Protein AF-A0A7W7QCB6-F1 (afdb_monomer)

Organism: NCBI:txid1768010

Radius of gyration: 16.78 Å; Cα contacts (8 Å, |Δi|>4): 549; chains: 1; bounding box: 45×37×40 Å

InterPro domains:
  IPR037171 NagB/RpiA transferase-like [SSF100950] (12-180)

Secondary structure (DSSP, 8-state):
--HHHHHHHHHHHTT--EEEEE-SSHHHHHHHHHHHHHTT---EEEEETTTEEE-S--SS--SSTT-TTTTGGGEEEES-IIIIIGGG-SEEEEE-SSEETT--B--SEES-SSS-SEE----TTHHHHHHH-SSEEEEE--S-GGGEESS-SS-SB--SS-EEEEETTEEEEESSS-EEEEESSSHHHHHHHHTT-B-TTPEEPPPPPHHHHHHHHHHHHHHHHTT-HHHHHHHH-

Mean predicted aligned error: 3.11 Å

Sequence (237 aa):
MNREVVAFLAVAAREFRGWVFTGFHWPVLAGEVAARLDGGSRSFRQLFEAGFATEGPADVLPTSTTDFAAFGGAIVWRGDVLGTLVRRADLVVLDAANVDLAGCVNSTAIGDYRAPRVRMPGGGGAADAAGAARDLLLLYGGADPARIVERVEHVTAAPGGPVRLRTRWGTVRLGAEPRLLTATGDVLVHRLRQLGVDTEGAEQEEPPTGREMDVAAEVLTEAAGRGYVVAREAVHG

Foldseek 3Di:
DALLLLFLLLLLLVPAAAEEEAADDSRLLSVQLVLVVCVQVQRHWYDAQLFWIFGHHFCARAPHSNRCNRRVVGTPGGGHCLVPVLLVGQEYEYEAQAAELAGFHDQAADDDNVDGPDGGPAQRSQQSNQLSGQEYEYEEADDDLPSHDNDGPDRRHGHNHWYWYRYSAAIWTGRPQIEGAAGRDCSNVVSCVVSVHYDPPHDHDDTRDPSSSVSSLVSLVSCCVVPRPSSVVNVPD

Structure (mmCIF, N/CA/C/O backbone):
data_AF-A0A7W7QCB6-F1
#
_entry.id   AF-A0A7W7QCB6-F1
#
loop_
_atom_site.group_PDB
_atom_site.id
_atom_site.type_symbol
_atom_site.label_atom_id
_atom_site.label_alt_id
_atom_site.label_comp_id
_atom_site.label_asym_id
_atom_site.label_entity_id
_atom_site.label_seq_id
_atom_site.pdbx_PDB_ins_code
_atom_site.Cartn_x
_atom_site.Cartn_y
_atom_site.Cartn_z
_atom_site.occupancy
_atom_site.B_iso_or_equiv
_atom_site.auth_seq_id
_atom_site.auth_comp_id
_atom_site.auth_asym_id
_atom_site.auth_atom_id
_atom_site.pdbx_PDB_model_num
ATOM 1 N N . MET A 1 1 ? -2.180 20.387 -3.377 1.00 90.62 1 MET A N 1
ATOM 2 C CA . MET A 1 1 ? -1.732 19.091 -2.836 1.00 90.62 1 MET A CA 1
ATOM 3 C C . MET A 1 1 ? -2.566 18.728 -1.622 1.00 90.62 1 MET A C 1
ATOM 5 O O . MET A 1 1 ? -2.583 19.462 -0.636 1.00 90.62 1 MET A O 1
ATOM 9 N N . ASN A 1 2 ? -3.279 17.615 -1.721 1.00 95.00 2 ASN A N 1
ATOM 10 C CA . ASN A 1 2 ? -4.179 17.088 -0.712 1.00 95.00 2 ASN A CA 1
ATOM 11 C C . ASN A 1 2 ? -3.398 16.588 0.516 1.00 95.00 2 ASN A C 1
ATOM 13 O O . ASN A 1 2 ? -2.675 15.594 0.443 1.00 95.00 2 ASN A O 1
ATOM 17 N N . ARG A 1 3 ? -3.565 17.264 1.661 1.00 94.88 3 ARG A N 1
ATOM 18 C CA . ARG A 1 3 ? -2.825 16.941 2.894 1.00 94.88 3 ARG A CA 1
ATOM 19 C C . ARG A 1 3 ? -3.164 15.567 3.474 1.00 94.88 3 ARG A C 1
ATOM 21 O O . ARG A 1 3 ? -2.282 14.968 4.076 1.00 94.88 3 ARG A O 1
ATOM 28 N N . GLU A 1 4 ? -4.385 15.063 3.289 1.00 94.94 4 GLU A N 1
ATOM 29 C CA . GLU A 1 4 ? -4.771 13.726 3.770 1.00 94.94 4 GLU A CA 1
ATOM 30 C C . GLU A 1 4 ? -4.002 12.637 3.022 1.00 94.94 4 GLU A C 1
ATOM 32 O O . GLU A 1 4 ? -3.539 11.680 3.631 1.00 94.94 4 GLU A O 1
ATOM 37 N N . VAL A 1 5 ? -3.810 12.804 1.709 1.00 96.81 5 VAL A N 1
ATOM 38 C CA . VAL A 1 5 ? -3.044 11.849 0.891 1.00 96.81 5 VAL A CA 1
ATOM 39 C C . VAL A 1 5 ? -1.551 11.904 1.217 1.00 96.81 5 VAL A C 1
ATOM 41 O O . VAL A 1 5 ? -0.905 10.861 1.297 1.00 96.81 5 VAL A O 1
ATOM 44 N N . VAL A 1 6 ? -1.002 13.099 1.459 1.00 97.88 6 VAL A N 1
ATOM 45 C CA . VAL A 1 6 ? 0.390 13.242 1.921 1.00 97.88 6 VAL A CA 1
ATOM 46 C C . VAL A 1 6 ? 0.573 12.543 3.271 1.00 97.88 6 VAL A C 1
ATOM 48 O O . VAL A 1 6 ? 1.500 11.753 3.430 1.00 97.88 6 VAL A O 1
ATOM 51 N N . ALA A 1 7 ? -0.343 12.771 4.219 1.00 97.38 7 ALA A N 1
ATOM 52 C CA . ALA A 1 7 ? -0.285 12.154 5.541 1.00 97.38 7 ALA A CA 1
ATOM 53 C C . ALA A 1 7 ? -0.452 10.629 5.488 1.00 97.38 7 ALA A C 1
ATOM 55 O O . ALA A 1 7 ? 0.299 9.904 6.133 1.00 97.38 7 ALA A O 1
ATOM 56 N N . PHE A 1 8 ? -1.385 10.139 4.672 1.00 97.81 8 PHE A N 1
ATOM 57 C CA . PHE A 1 8 ? -1.554 8.719 4.370 1.00 97.81 8 PHE A CA 1
ATOM 58 C C . PHE A 1 8 ? -0.250 8.072 3.907 1.00 97.81 8 PHE A C 1
ATOM 60 O O . PHE A 1 8 ? 0.147 7.039 4.445 1.00 97.81 8 PHE A O 1
ATOM 67 N N . LEU A 1 9 ? 0.410 8.680 2.918 1.00 98.31 9 LEU A N 1
ATOM 68 C CA . LEU A 1 9 ? 1.624 8.128 2.333 1.00 98.31 9 LEU A CA 1
ATOM 69 C C . LEU A 1 9 ? 2.779 8.124 3.341 1.00 98.31 9 LEU A C 1
ATOM 71 O O . LEU A 1 9 ? 3.486 7.126 3.462 1.00 98.31 9 LEU A O 1
ATOM 75 N N . ALA A 1 10 ? 2.919 9.213 4.100 1.00 98.31 10 ALA A N 1
ATOM 76 C CA . ALA A 1 10 ? 3.886 9.341 5.184 1.00 98.31 10 ALA A CA 1
ATOM 77 C C . ALA A 1 10 ? 3.704 8.255 6.258 1.00 98.31 10 ALA A C 1
ATOM 79 O O . ALA A 1 10 ? 4.660 7.581 6.631 1.00 98.31 10 ALA A O 1
ATOM 80 N N . VAL A 1 11 ? 2.472 8.036 6.726 1.00 97.88 11 VAL A N 1
ATOM 81 C CA . VAL A 1 11 ? 2.180 7.010 7.740 1.00 97.88 11 VAL A CA 1
ATOM 82 C C . VAL A 1 11 ? 2.356 5.601 7.170 1.00 97.88 11 VAL A C 1
ATOM 84 O O . VAL A 1 11 ? 2.897 4.733 7.850 1.00 97.88 11 VAL A O 1
ATOM 87 N N . ALA A 1 12 ? 1.963 5.356 5.915 1.00 98.31 12 ALA A N 1
ATOM 88 C CA . ALA A 1 12 ? 2.172 4.065 5.258 1.00 98.31 12 ALA A CA 1
ATOM 89 C C . ALA A 1 12 ? 3.661 3.687 5.165 1.00 98.31 12 ALA A C 1
ATOM 91 O O . ALA A 1 12 ? 4.004 2.517 5.325 1.00 98.31 12 ALA A O 1
ATOM 92 N N . ALA A 1 13 ? 4.548 4.666 4.969 1.00 98.31 13 ALA A N 1
ATOM 93 C CA . ALA A 1 13 ? 5.992 4.449 4.910 1.00 98.31 13 ALA A CA 1
ATOM 94 C C . ALA A 1 13 ? 6.591 3.912 6.227 1.00 98.31 13 ALA A C 1
ATOM 96 O O . ALA A 1 13 ? 7.590 3.197 6.192 1.00 98.31 13 ALA A O 1
ATOM 97 N N . ARG A 1 14 ? 5.967 4.178 7.386 1.00 97.25 14 ARG A N 1
ATOM 98 C CA . ARG A 1 14 ? 6.437 3.693 8.703 1.00 97.25 14 ARG A CA 1
ATOM 99 C C . ARG A 1 14 ? 6.406 2.168 8.844 1.00 97.25 14 ARG A C 1
ATOM 101 O O . ARG A 1 14 ? 7.071 1.616 9.714 1.00 97.25 14 ARG A O 1
ATOM 108 N N . GLU A 1 15 ? 5.634 1.487 8.001 1.00 97.50 15 GLU A N 1
ATOM 109 C CA . GLU A 1 15 ? 5.468 0.029 8.026 1.00 97.50 15 GLU A CA 1
ATOM 110 C C . GLU A 1 15 ? 6.644 -0.714 7.368 1.00 97.50 15 GLU A C 1
ATOM 112 O O . GLU A 1 15 ? 6.786 -1.925 7.528 1.00 97.50 15 GLU A O 1
ATOM 117 N N . PHE A 1 16 ? 7.504 -0.010 6.628 1.00 97.94 16 PHE A N 1
ATOM 118 C CA . PHE A 1 16 ? 8.594 -0.622 5.875 1.00 97.94 16 PHE A CA 1
ATOM 119 C C . PHE A 1 16 ? 9.776 -0.960 6.790 1.00 97.94 16 PHE A C 1
ATOM 121 O O . PHE A 1 16 ? 10.625 -0.122 7.088 1.00 97.94 16 PHE A O 1
ATOM 128 N N . ARG A 1 17 ? 9.845 -2.225 7.219 1.00 96.38 17 ARG A N 1
ATOM 129 C CA . ARG A 1 17 ? 10.930 -2.780 8.039 1.00 96.38 17 ARG A CA 1
ATOM 130 C C . ARG A 1 17 ? 11.217 -4.228 7.639 1.00 96.38 17 ARG A C 1
ATOM 132 O O . ARG A 1 17 ? 10.290 -4.988 7.383 1.00 96.38 17 ARG A O 1
ATOM 139 N N . GLY A 1 18 ? 12.488 -4.632 7.632 1.00 96.88 18 GLY A N 1
ATOM 140 C CA . GLY A 1 18 ? 12.870 -6.004 7.273 1.00 96.88 18 GLY A CA 1
ATOM 141 C C . GLY A 1 18 ? 12.729 -6.279 5.773 1.00 96.88 18 GLY A C 1
ATOM 142 O O . GLY A 1 18 ? 13.115 -5.453 4.950 1.00 96.88 18 GLY A O 1
ATOM 143 N N . TRP A 1 19 ? 12.228 -7.448 5.394 1.00 97.50 19 TRP A N 1
ATOM 144 C CA . TRP A 1 19 ? 11.990 -7.814 3.996 1.00 97.50 19 TRP A CA 1
ATOM 145 C C . TRP A 1 19 ? 10.556 -7.484 3.601 1.00 97.50 19 TRP A C 1
ATOM 147 O O . TRP A 1 19 ? 9.618 -8.116 4.084 1.00 97.50 19 TRP A O 1
ATOM 157 N N . VAL A 1 20 ? 10.385 -6.526 2.694 1.00 98.44 20 VAL A N 1
ATOM 158 C CA . VAL A 1 20 ? 9.065 -6.026 2.297 1.00 98.44 20 VAL A CA 1
ATOM 159 C C . VAL A 1 20 ? 8.825 -6.329 0.827 1.00 98.44 20 VAL A C 1
ATOM 161 O O . VAL A 1 20 ? 9.563 -5.846 -0.025 1.00 98.44 20 VAL A O 1
ATOM 164 N N . PHE A 1 21 ? 7.804 -7.119 0.500 1.00 98.62 21 PHE A N 1
ATOM 165 C CA . PHE A 1 21 ? 7.342 -7.216 -0.884 1.00 98.62 21 PHE A CA 1
ATOM 166 C C . PHE A 1 21 ? 6.515 -5.984 -1.237 1.00 98.62 21 PHE A C 1
ATOM 168 O O . PHE A 1 21 ? 5.540 -5.682 -0.551 1.00 98.62 21 PHE A O 1
ATOM 175 N N . THR A 1 22 ? 6.879 -5.310 -2.324 1.00 98.31 22 THR A N 1
ATOM 176 C CA . THR A 1 22 ? 6.283 -4.036 -2.727 1.00 98.31 22 THR A CA 1
ATOM 177 C C . THR A 1 22 ? 5.542 -4.195 -4.054 1.00 98.31 22 THR A C 1
ATOM 179 O O . THR A 1 22 ? 6.154 -4.392 -5.106 1.00 98.31 22 THR A O 1
ATOM 182 N N . GLY A 1 23 ? 4.210 -4.101 -4.011 1.00 97.06 23 GLY A N 1
ATOM 183 C CA . GLY A 1 23 ? 3.354 -4.015 -5.197 1.00 97.06 23 GLY A CA 1
ATOM 184 C C . GLY A 1 23 ? 3.434 -2.654 -5.899 1.00 97.06 23 GLY A C 1
ATOM 185 O O . GLY A 1 23 ? 4.184 -1.775 -5.495 1.00 97.06 23 GLY A O 1
ATOM 186 N N . PHE A 1 24 ? 2.646 -2.452 -6.955 1.00 94.94 24 PHE A N 1
ATOM 187 C CA . PHE A 1 24 ? 2.652 -1.208 -7.737 1.00 94.94 24 PHE A CA 1
ATOM 188 C C . PHE A 1 24 ? 1.648 -0.151 -7.226 1.00 94.94 24 PHE A C 1
ATOM 190 O O . PHE A 1 24 ? 0.732 -0.495 -6.489 1.00 94.94 24 PHE A O 1
ATOM 197 N N . HIS A 1 25 ? 1.792 1.114 -7.655 1.00 94.00 25 HIS A N 1
ATOM 198 C CA . HIS A 1 25 ? 1.059 2.316 -7.201 1.00 94.00 25 HIS A CA 1
ATOM 199 C C . HIS A 1 25 ? 1.471 2.818 -5.808 1.00 94.00 25 HIS A C 1
ATOM 201 O O . HIS A 1 25 ? 2.632 3.178 -5.617 1.00 94.00 25 HIS A O 1
ATOM 207 N N . TRP A 1 26 ? 0.539 2.885 -4.846 1.00 97.69 26 TRP A N 1
ATOM 208 C CA . TRP A 1 26 ? 0.802 3.387 -3.495 1.00 97.69 26 TRP A CA 1
ATOM 209 C C . TRP A 1 26 ? 1.953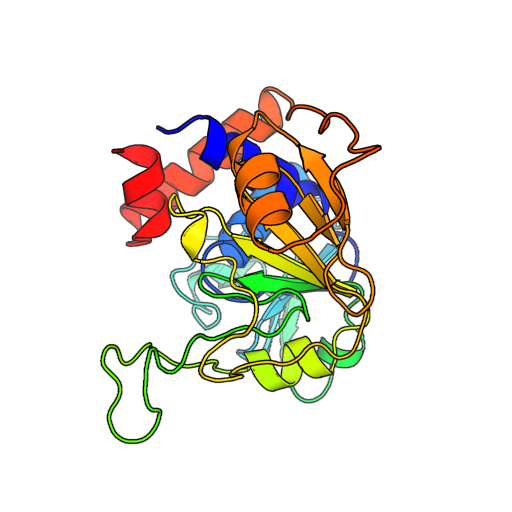 2.673 -2.772 1.00 97.69 26 TRP A C 1
ATOM 211 O O . TRP A 1 26 ? 2.726 3.376 -2.126 1.00 97.69 26 TRP A O 1
ATOM 221 N N . PRO A 1 27 ? 2.140 1.340 -2.881 1.00 97.94 27 PRO A N 1
ATOM 222 C CA . PRO A 1 27 ? 3.244 0.653 -2.216 1.00 97.94 27 PRO A CA 1
ATOM 223 C C . PRO A 1 27 ? 4.625 1.107 -2.700 1.00 97.94 27 PRO A C 1
ATOM 225 O O . PRO A 1 27 ? 5.484 1.354 -1.861 1.00 97.94 27 PRO A O 1
ATOM 228 N N . VAL A 1 28 ? 4.837 1.290 -4.013 1.00 97.50 28 VAL A N 1
ATOM 229 C CA . VAL A 1 28 ? 6.099 1.851 -4.542 1.00 97.50 28 VAL A CA 1
ATOM 230 C C . VAL A 1 28 ? 6.358 3.237 -3.959 1.00 97.50 28 VAL A C 1
ATOM 232 O O . VAL A 1 28 ? 7.471 3.521 -3.525 1.00 97.50 28 VAL A O 1
ATOM 235 N N . LEU A 1 29 ? 5.335 4.095 -3.918 1.00 98.44 29 LEU A N 1
ATOM 236 C CA . LEU A 1 29 ? 5.483 5.448 -3.380 1.00 98.44 29 LEU A CA 1
ATOM 237 C C . LEU A 1 29 ? 5.780 5.424 -1.873 1.00 98.44 29 LEU A C 1
ATOM 239 O O . LEU A 1 29 ? 6.640 6.167 -1.412 1.00 98.44 29 LEU A O 1
ATOM 243 N N . ALA A 1 30 ? 5.112 4.557 -1.108 1.00 98.56 30 ALA A N 1
ATOM 244 C CA . ALA A 1 30 ? 5.343 4.420 0.329 1.00 98.56 30 ALA A CA 1
ATOM 245 C C . ALA A 1 30 ? 6.749 3.871 0.618 1.00 98.56 30 ALA A C 1
ATOM 247 O O . ALA A 1 30 ? 7.432 4.376 1.507 1.00 98.56 30 ALA A O 1
ATOM 248 N N . GLY A 1 31 ? 7.207 2.895 -0.171 1.00 98.19 31 GLY A N 1
ATOM 249 C CA . GLY A 1 31 ? 8.555 2.340 -0.077 1.00 98.19 31 GLY A CA 1
ATOM 250 C C . GLY A 1 31 ? 9.641 3.347 -0.443 1.00 98.19 31 GLY A C 1
ATOM 251 O O . GLY A 1 31 ? 10.685 3.381 0.204 1.00 98.19 31 GLY A O 1
ATOM 252 N N . GLU A 1 32 ? 9.391 4.217 -1.423 1.00 97.94 32 GLU A N 1
ATOM 253 C CA . GLU A 1 32 ? 10.297 5.317 -1.767 1.00 97.94 32 GLU A CA 1
ATOM 254 C C . GLU A 1 32 ? 10.376 6.360 -0.641 1.00 97.94 32 GLU A C 1
ATOM 256 O O . GLU A 1 32 ? 11.474 6.759 -0.248 1.00 97.94 32 GLU A O 1
ATOM 261 N N . VAL A 1 33 ? 9.236 6.759 -0.061 1.00 98.62 33 VAL A N 1
ATOM 262 C CA . VAL A 1 33 ? 9.209 7.650 1.114 1.00 98.62 33 VAL A CA 1
ATOM 263 C C . VAL A 1 33 ? 9.985 7.025 2.273 1.00 98.62 33 VAL A C 1
ATOM 265 O O . VAL A 1 33 ? 10.847 7.683 2.856 1.00 98.62 33 VAL A O 1
ATOM 268 N N . ALA A 1 34 ? 9.745 5.745 2.565 1.00 98.38 34 ALA A N 1
ATOM 269 C CA . ALA A 1 34 ? 10.464 5.017 3.605 1.00 98.38 34 ALA A CA 1
ATOM 270 C C . ALA A 1 34 ? 11.975 5.004 3.345 1.00 98.38 34 ALA A C 1
ATOM 272 O O . ALA A 1 34 ? 12.759 5.277 4.250 1.00 98.38 34 ALA A O 1
ATOM 273 N N . ALA A 1 35 ? 12.398 4.757 2.103 1.00 97.25 35 ALA A N 1
ATOM 274 C CA . ALA A 1 35 ? 13.809 4.668 1.743 1.00 97.25 35 ALA A CA 1
ATOM 275 C C . ALA A 1 35 ? 14.535 6.017 1.859 1.00 97.25 35 ALA A C 1
ATOM 277 O O . ALA A 1 35 ? 15.682 6.068 2.308 1.00 97.25 35 ALA A O 1
ATOM 278 N N . ARG A 1 36 ? 13.866 7.121 1.503 1.00 97.19 36 ARG A N 1
ATOM 279 C CA . ARG A 1 36 ? 14.397 8.485 1.675 1.00 97.19 36 ARG A CA 1
ATOM 280 C C . ARG A 1 36 ? 14.470 8.895 3.148 1.00 97.19 36 ARG A C 1
ATOM 282 O O . ARG A 1 36 ? 15.405 9.588 3.552 1.00 97.19 36 ARG A O 1
ATOM 289 N N . LEU A 1 37 ? 13.511 8.459 3.966 1.00 97.50 37 LEU A N 1
ATOM 290 C CA . LEU A 1 37 ? 13.493 8.728 5.408 1.00 97.50 37 LEU A CA 1
ATOM 291 C C . LEU A 1 37 ? 14.510 7.890 6.188 1.00 97.50 37 LEU A C 1
ATOM 293 O O . LEU A 1 37 ? 15.101 8.407 7.137 1.00 97.50 37 LEU A O 1
ATOM 297 N N . ASP A 1 38 ? 14.749 6.647 5.760 1.00 94.12 38 ASP A N 1
ATOM 298 C CA . ASP A 1 38 ? 15.694 5.702 6.369 1.00 94.12 38 ASP A CA 1
ATOM 299 C C . ASP A 1 38 ? 17.118 6.270 6.468 1.00 94.12 38 ASP A C 1
ATOM 301 O O . ASP A 1 38 ? 17.878 5.899 7.362 1.00 94.12 38 ASP A O 1
ATOM 305 N N . GLY A 1 39 ? 17.487 7.190 5.568 1.00 86.62 39 GLY A N 1
ATOM 306 C CA . GLY A 1 39 ? 18.761 7.909 5.638 1.00 86.62 39 GLY A CA 1
ATOM 307 C C . GLY A 1 39 ? 19.987 6.996 5.545 1.00 86.62 39 GLY A C 1
ATOM 308 O O . GLY A 1 39 ? 21.053 7.356 6.038 1.00 86.62 39 GLY A O 1
ATOM 309 N N . GLY A 1 40 ? 19.837 5.809 4.947 1.00 83.25 40 GLY A N 1
ATOM 310 C CA . GLY A 1 40 ? 20.906 4.824 4.790 1.00 83.25 40 GLY A CA 1
ATOM 311 C C . GLY A 1 40 ? 21.106 3.898 5.991 1.00 83.25 40 GLY A C 1
ATOM 312 O O . GLY A 1 40 ? 22.119 3.198 6.034 1.00 83.25 40 GLY A O 1
ATOM 313 N N . SER A 1 41 ? 20.168 3.860 6.945 1.00 85.12 41 SER A N 1
ATOM 314 C CA . SER A 1 41 ? 20.199 2.911 8.065 1.00 85.12 41 SER A CA 1
ATOM 315 C C . SER A 1 41 ? 20.024 1.449 7.624 1.00 85.12 41 SER A C 1
ATOM 317 O O . SER A 1 41 ? 20.388 0.535 8.367 1.00 85.12 41 SER A O 1
ATOM 319 N N . ARG A 1 42 ? 19.542 1.227 6.390 1.00 85.56 42 ARG A N 1
ATOM 320 C CA . ARG A 1 42 ? 19.331 -0.090 5.767 1.00 85.56 42 ARG A CA 1
ATOM 321 C C . ARG A 1 42 ? 18.387 -0.959 6.601 1.00 85.56 42 ARG A C 1
ATOM 323 O O . ARG A 1 42 ? 18.577 -2.170 6.729 1.00 85.56 42 ARG A O 1
ATOM 330 N N . SER A 1 43 ? 17.360 -0.329 7.176 1.00 91.38 43 SER A N 1
ATOM 331 C CA . SER A 1 43 ? 16.391 -0.993 8.056 1.00 91.38 43 SER A CA 1
ATOM 332 C C . SER A 1 43 ? 15.442 -1.948 7.321 1.00 91.38 43 SER A C 1
ATOM 334 O O . SER A 1 43 ? 14.803 -2.793 7.960 1.00 91.38 43 SER A O 1
ATOM 336 N N . PHE A 1 44 ? 15.374 -1.862 5.988 1.00 97.19 44 PHE A N 1
ATOM 337 C CA . PHE A 1 44 ? 14.555 -2.732 5.151 1.00 97.19 44 PHE A CA 1
ATOM 338 C C . PHE A 1 44 ? 15.148 -2.974 3.755 1.00 97.19 44 PHE A C 1
ATOM 340 O O . PHE A 1 44 ? 16.034 -2.254 3.293 1.00 97.19 44 PHE A O 1
ATOM 347 N N . ARG A 1 45 ? 14.636 -4.009 3.082 1.00 97.19 45 ARG A N 1
ATOM 348 C CA . ARG A 1 45 ? 14.870 -4.330 1.669 1.00 97.19 45 ARG A CA 1
ATOM 349 C C . ARG A 1 45 ? 13.534 -4.505 0.973 1.00 97.19 45 ARG A C 1
ATOM 351 O O . ARG A 1 45 ? 12.677 -5.233 1.476 1.00 97.19 45 ARG A O 1
ATOM 358 N N . GLN A 1 46 ? 13.378 -3.878 -0.185 1.00 97.69 46 GLN A N 1
ATOM 359 C CA . GLN A 1 46 ? 12.172 -4.037 -0.994 1.00 97.69 46 GLN A CA 1
ATOM 360 C C . GLN A 1 46 ? 12.356 -5.188 -1.972 1.00 97.69 46 GLN A C 1
ATOM 362 O O . GLN A 1 46 ? 13.407 -5.297 -2.596 1.00 97.69 46 GLN A O 1
ATOM 367 N N . LEU A 1 47 ? 11.343 -6.034 -2.109 1.00 98.06 47 LEU A N 1
ATOM 368 C CA . LEU A 1 47 ? 11.270 -7.138 -3.056 1.00 98.06 47 LEU A CA 1
ATOM 369 C C . LEU A 1 47 ? 10.241 -6.794 -4.130 1.00 98.06 47 LEU A C 1
ATOM 371 O O . LEU A 1 47 ? 9.096 -6.484 -3.803 1.00 98.06 47 LEU A O 1
ATOM 375 N N . PHE A 1 48 ? 10.628 -6.902 -5.397 1.00 97.75 48 PHE A N 1
ATOM 376 C CA . PHE A 1 48 ? 9.754 -6.584 -6.527 1.00 97.75 48 PHE A CA 1
ATOM 377 C C . PHE A 1 48 ? 9.457 -7.817 -7.372 1.00 97.75 48 PHE A C 1
ATOM 379 O O . PHE A 1 48 ? 10.318 -8.676 -7.576 1.00 97.75 48 PHE A O 1
ATOM 386 N N . GLU A 1 49 ? 8.239 -7.884 -7.913 1.00 96.19 49 GLU A N 1
ATOM 387 C CA . GLU A 1 49 ? 7.752 -9.032 -8.692 1.00 96.19 49 GLU A CA 1
ATOM 388 C C . GLU A 1 49 ? 8.626 -9.366 -9.910 1.00 96.19 49 GLU A C 1
ATOM 390 O O . GLU A 1 49 ? 8.710 -10.521 -10.316 1.00 96.19 49 GLU A O 1
ATOM 395 N N . ALA A 1 50 ? 9.337 -8.371 -10.448 1.00 95.44 50 ALA A N 1
ATOM 396 C CA . ALA A 1 50 ? 10.238 -8.523 -11.585 1.00 95.44 50 ALA A CA 1
ATOM 397 C C . ALA A 1 50 ? 11.535 -9.288 -11.259 1.00 95.44 50 ALA A C 1
ATOM 399 O O . ALA A 1 50 ? 12.377 -9.478 -12.136 1.00 95.44 50 ALA A O 1
ATOM 400 N N . GLY A 1 51 ? 11.721 -9.717 -10.010 1.00 96.81 51 GLY A N 1
ATOM 401 C CA . GLY A 1 51 ? 12.810 -10.607 -9.638 1.00 96.81 51 GLY A CA 1
ATOM 402 C C . GLY A 1 51 ? 14.067 -9.893 -9.146 1.00 96.81 51 GLY A C 1
ATOM 403 O O . GLY A 1 51 ? 15.186 -10.261 -9.512 1.00 96.81 51 GLY A O 1
ATOM 404 N N . PHE A 1 52 ? 13.909 -8.850 -8.334 1.00 97.19 52 PHE A N 1
ATOM 405 C CA . PHE A 1 52 ? 15.037 -8.164 -7.708 1.00 97.19 5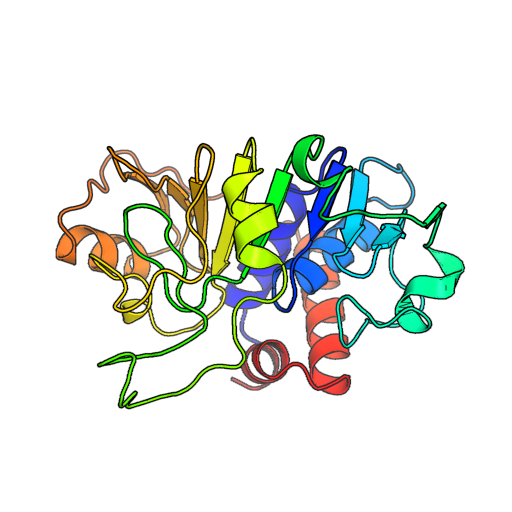2 PHE A CA 1
ATOM 406 C C . PHE A 1 52 ? 14.688 -7.615 -6.328 1.00 97.19 52 PHE A C 1
ATOM 408 O O . PHE A 1 52 ? 13.515 -7.458 -5.983 1.00 97.19 52 PHE A O 1
ATOM 415 N N . ALA A 1 53 ? 15.735 -7.333 -5.552 1.00 97.19 53 ALA A N 1
ATOM 416 C CA . ALA A 1 53 ? 15.626 -6.634 -4.284 1.00 97.19 53 ALA A CA 1
ATOM 417 C C . ALA A 1 53 ? 16.435 -5.338 -4.299 1.00 97.19 53 ALA A C 1
ATOM 419 O O . ALA A 1 53 ? 17.538 -5.309 -4.860 1.00 97.19 53 ALA A O 1
ATOM 420 N N . THR A 1 54 ? 15.912 -4.301 -3.648 1.00 97.19 54 THR A N 1
ATOM 421 C CA . THR A 1 54 ? 16.597 -3.016 -3.491 1.00 97.19 54 THR A CA 1
ATOM 422 C C . THR A 1 54 ? 16.904 -2.687 -2.038 1.00 97.19 54 THR A C 1
ATOM 424 O O . THR A 1 54 ? 16.231 -3.146 -1.111 1.00 97.19 54 THR A O 1
ATOM 427 N N . GLU A 1 55 ? 17.939 -1.876 -1.854 1.00 95.31 55 GLU A N 1
ATOM 428 C CA . GLU A 1 55 ? 18.329 -1.271 -0.588 1.00 95.31 55 GLU A CA 1
ATOM 429 C C . GLU A 1 55 ? 18.609 0.218 -0.836 1.00 95.31 55 GLU A C 1
ATOM 431 O O . GLU A 1 55 ? 19.539 0.564 -1.562 1.00 95.31 55 GLU A O 1
ATOM 436 N N . GLY A 1 56 ? 17.786 1.094 -0.254 1.00 95.31 56 GLY A N 1
ATOM 437 C CA . GLY A 1 56 ? 17.807 2.537 -0.523 1.00 95.31 56 GLY A CA 1
ATOM 438 C C . GLY A 1 56 ? 16.780 3.001 -1.572 1.00 95.31 56 GLY A C 1
ATOM 439 O O . GLY A 1 56 ? 16.019 2.178 -2.095 1.00 95.31 56 GLY A O 1
ATOM 440 N N . PRO A 1 57 ? 16.702 4.326 -1.814 1.00 96.31 57 PRO A N 1
ATOM 441 C CA . PRO A 1 57 ? 15.755 4.925 -2.756 1.00 96.31 57 PRO A CA 1
ATOM 442 C C . PRO A 1 57 ? 16.137 4.618 -4.205 1.00 96.31 57 PRO A C 1
ATOM 444 O O . PRO A 1 57 ? 17.297 4.324 -4.497 1.00 96.31 57 PRO A O 1
ATOM 447 N N . ALA A 1 58 ? 15.171 4.697 -5.116 1.00 96.56 58 ALA A N 1
ATOM 448 C CA . ALA A 1 58 ? 15.442 4.581 -6.546 1.00 96.56 58 ALA A CA 1
ATOM 449 C C . ALA A 1 58 ? 16.281 5.774 -7.061 1.00 96.56 58 ALA A C 1
ATOM 451 O O . ALA A 1 58 ? 16.180 6.883 -6.538 1.00 96.56 58 ALA A O 1
ATOM 452 N N . ASP A 1 59 ? 17.076 5.572 -8.119 1.00 96.19 59 ASP A N 1
ATOM 453 C CA . ASP A 1 59 ? 17.861 6.648 -8.755 1.00 96.19 59 ASP A CA 1
ATOM 454 C C . ASP A 1 59 ? 16.941 7.716 -9.365 1.00 96.19 59 ASP A C 1
ATOM 456 O O . ASP A 1 59 ? 17.239 8.910 -9.383 1.00 96.19 59 ASP A O 1
ATOM 460 N N . VAL A 1 60 ? 15.809 7.255 -9.894 1.00 95.88 60 VAL A N 1
ATOM 461 C CA . VAL A 1 60 ? 14.698 8.067 -10.384 1.00 95.88 60 VAL A CA 1
ATOM 462 C C . VAL A 1 60 ? 13.424 7.359 -9.964 1.00 95.88 60 VAL A C 1
ATOM 464 O O . VAL A 1 60 ? 13.380 6.132 -9.977 1.00 95.88 60 VAL A O 1
ATOM 467 N N . LEU A 1 61 ? 12.360 8.099 -9.653 1.00 96.44 61 LEU A N 1
ATOM 468 C CA . LEU A 1 61 ? 11.109 7.465 -9.266 1.00 96.44 61 LEU A CA 1
ATOM 469 C C . LEU A 1 61 ? 10.614 6.477 -10.359 1.00 96.44 61 LEU A C 1
ATOM 471 O O . LEU A 1 61 ? 10.386 6.885 -11.512 1.00 96.44 61 LEU A O 1
ATOM 475 N N . PRO A 1 62 ? 10.443 5.187 -10.024 1.00 95.19 62 PRO A N 1
ATOM 476 C CA . PRO A 1 62 ? 10.114 4.133 -10.981 1.00 95.19 62 PRO A CA 1
ATOM 477 C C . PRO A 1 62 ? 8.681 4.284 -11.489 1.00 95.19 62 PRO A C 1
ATOM 479 O O . PRO A 1 62 ? 7.792 4.673 -10.735 1.00 95.19 62 PRO A O 1
ATOM 482 N N . THR A 1 63 ? 8.419 3.954 -12.754 1.00 92.88 63 THR A N 1
ATOM 483 C CA . THR A 1 63 ? 7.048 3.950 -13.320 1.00 92.88 63 THR A CA 1
ATOM 484 C C . THR A 1 63 ? 6.400 2.568 -13.346 1.00 92.88 63 THR A C 1
ATOM 486 O O . THR A 1 63 ? 5.259 2.433 -13.776 1.00 92.88 63 THR A O 1
ATOM 489 N N . SER A 1 64 ? 7.122 1.543 -12.891 1.00 92.62 64 SER A N 1
ATOM 490 C CA . SER A 1 64 ? 6.683 0.151 -12.797 1.00 92.62 64 SER A CA 1
ATOM 491 C C . SER A 1 64 ? 7.543 -0.591 -11.771 1.00 92.62 64 SER A C 1
ATOM 493 O O . SER A 1 64 ? 8.710 -0.248 -11.576 1.00 92.62 64 SER A O 1
ATOM 495 N N . THR A 1 65 ? 7.021 -1.669 -11.183 1.00 94.19 65 THR A N 1
ATOM 496 C CA . THR A 1 65 ? 7.804 -2.667 -10.421 1.00 94.19 65 THR A CA 1
ATOM 497 C C . THR A 1 65 ? 8.848 -3.386 -11.291 1.00 94.19 65 THR A C 1
ATOM 499 O O . THR A 1 65 ? 9.739 -4.054 -10.773 1.00 94.19 65 THR A O 1
ATOM 502 N N . THR A 1 66 ? 8.769 -3.230 -12.616 1.00 93.81 66 THR A N 1
ATOM 503 C CA . THR A 1 66 ? 9.699 -3.780 -13.614 1.00 93.81 66 THR A CA 1
ATOM 504 C C . THR A 1 66 ? 10.695 -2.747 -14.161 1.00 93.81 66 THR A C 1
ATOM 506 O O . THR A 1 66 ? 11.428 -3.050 -15.104 1.00 93.81 66 THR A O 1
ATOM 509 N N . ASP A 1 67 ? 10.713 -1.515 -13.638 1.00 94.81 67 ASP A N 1
ATOM 510 C CA . ASP A 1 67 ? 11.571 -0.422 -14.123 1.00 94.81 67 ASP A CA 1
ATOM 511 C C . ASP A 1 67 ? 13.013 -0.560 -13.597 1.00 94.81 67 ASP A C 1
ATOM 513 O O . ASP A 1 67 ? 13.468 0.176 -12.725 1.00 94.81 67 ASP A O 1
ATOM 517 N N . PHE A 1 68 ? 13.752 -1.545 -14.112 1.00 94.38 68 PHE A N 1
ATOM 518 C CA . PHE A 1 68 ? 15.121 -1.838 -13.665 1.00 94.38 68 PHE A CA 1
ATOM 519 C C . PHE A 1 68 ? 16.085 -0.654 -13.781 1.00 94.38 68 PHE A C 1
ATOM 521 O O . PHE A 1 68 ? 17.047 -0.593 -13.018 1.00 94.38 68 PHE A O 1
ATOM 528 N N . ALA A 1 69 ? 15.863 0.242 -14.746 1.00 95.38 69 ALA A N 1
ATOM 529 C CA . ALA A 1 69 ? 16.714 1.407 -14.949 1.00 95.38 69 ALA A CA 1
ATOM 530 C C . ALA A 1 69 ? 16.525 2.430 -13.823 1.00 95.38 69 ALA A C 1
ATOM 532 O O . ALA A 1 69 ? 17.510 2.978 -13.342 1.00 95.38 69 ALA A O 1
ATOM 533 N N . ALA A 1 70 ? 15.287 2.637 -13.367 1.00 96.12 70 ALA A N 1
ATOM 534 C CA . ALA A 1 70 ? 14.982 3.514 -12.240 1.00 96.12 70 ALA A CA 1
ATOM 535 C C . ALA A 1 70 ? 15.608 3.038 -10.919 1.00 96.12 70 ALA A C 1
ATOM 537 O O . ALA A 1 70 ? 16.039 3.855 -10.114 1.00 96.12 70 ALA A O 1
ATOM 538 N N . PHE A 1 71 ? 15.692 1.724 -10.701 1.00 95.81 71 PHE A N 1
ATOM 539 C CA . PHE A 1 71 ? 16.260 1.146 -9.478 1.00 95.81 71 PHE A CA 1
ATOM 540 C C . PHE A 1 71 ? 17.771 0.876 -9.540 1.00 95.81 71 PHE A C 1
ATOM 542 O O . PHE A 1 71 ? 18.309 0.319 -8.585 1.00 95.81 71 PHE A O 1
ATOM 549 N N . GLY A 1 72 ? 18.449 1.194 -10.647 1.00 94.06 72 GLY A N 1
ATOM 550 C CA . GLY A 1 72 ? 19.783 0.687 -10.990 1.00 94.06 72 GLY A CA 1
ATOM 551 C C . GLY A 1 72 ? 20.793 0.663 -9.836 1.00 94.06 72 GLY A C 1
ATOM 552 O O . GLY A 1 72 ? 21.347 -0.398 -9.538 1.00 94.06 72 GLY A O 1
ATOM 553 N N . GLY A 1 73 ? 20.993 1.799 -9.171 1.00 94.19 73 GLY A N 1
ATOM 554 C CA . GLY A 1 73 ? 21.922 1.987 -8.055 1.00 94.19 73 GLY A CA 1
ATOM 555 C C . GLY A 1 73 ? 21.483 1.354 -6.733 1.00 94.19 73 GLY A C 1
ATOM 556 O O . GLY A 1 73 ? 22.325 1.101 -5.873 1.00 94.19 73 GLY A O 1
ATOM 557 N N . ALA A 1 74 ? 20.196 1.043 -6.580 1.00 95.69 74 ALA A N 1
ATOM 558 C CA . ALA A 1 74 ? 19.630 0.455 -5.368 1.00 95.69 74 ALA A CA 1
ATOM 559 C C . ALA A 1 74 ? 19.549 -1.079 -5.415 1.00 95.69 74 ALA A C 1
ATOM 561 O O . ALA A 1 74 ? 19.329 -1.707 -4.380 1.00 95.69 74 ALA A O 1
ATOM 562 N N . ILE A 1 75 ? 19.689 -1.712 -6.588 1.00 97.44 75 ILE A N 1
ATOM 563 C CA . ILE A 1 75 ? 19.551 -3.170 -6.725 1.00 97.44 75 ILE A CA 1
ATOM 564 C C . ILE A 1 75 ? 20.734 -3.890 -6.069 1.00 97.44 75 ILE A C 1
ATOM 566 O O . ILE A 1 75 ? 21.872 -3.795 -6.523 1.00 97.44 75 ILE A O 1
ATOM 570 N N . VAL A 1 76 ? 20.436 -4.707 -5.058 1.00 96.44 76 VAL A N 1
ATOM 571 C CA . VAL A 1 76 ? 21.430 -5.500 -4.308 1.00 96.44 76 VAL A CA 1
ATOM 572 C C . VAL A 1 76 ? 21.307 -7.005 -4.540 1.00 96.44 76 VAL A C 1
ATOM 574 O O . VAL A 1 76 ? 22.204 -7.765 -4.179 1.00 96.44 76 VAL A O 1
ATOM 577 N N . TRP A 1 77 ? 20.208 -7.461 -5.144 1.00 96.56 77 TRP A N 1
ATOM 578 C CA . TRP A 1 77 ? 19.974 -8.877 -5.428 1.00 96.56 77 TRP A CA 1
ATOM 579 C C . TRP A 1 77 ? 19.036 -9.072 -6.623 1.00 96.56 77 TRP A C 1
ATOM 581 O O . TRP A 1 77 ? 18.176 -8.232 -6.886 1.00 96.56 77 TRP A O 1
ATOM 591 N N . ARG A 1 78 ? 19.187 -10.196 -7.337 1.00 96.50 78 ARG A N 1
ATOM 592 C CA . ARG A 1 78 ? 18.333 -10.616 -8.460 1.00 96.50 78 ARG A CA 1
ATOM 593 C C . ARG A 1 78 ? 18.038 -12.115 -8.383 1.00 96.50 78 ARG A C 1
ATOM 595 O O . ARG A 1 78 ? 18.923 -12.895 -8.036 1.00 96.50 78 ARG A O 1
ATOM 602 N N . GLY A 1 79 ? 16.826 -12.506 -8.758 1.00 95.69 79 GLY A N 1
ATOM 603 C CA . GLY A 1 79 ? 16.348 -13.888 -8.751 1.00 95.69 79 GLY A CA 1
ATOM 604 C C . GLY A 1 79 ? 14.829 -13.963 -8.604 1.00 95.69 79 GLY A C 1
ATOM 605 O O . GLY A 1 79 ? 14.149 -12.945 -8.567 1.00 95.69 79 GLY A O 1
ATOM 606 N N . ASP A 1 80 ? 14.278 -15.170 -8.510 1.00 95.44 80 ASP A N 1
ATOM 607 C CA . ASP A 1 80 ? 12.827 -15.372 -8.459 1.00 95.44 80 ASP A CA 1
ATOM 608 C C . ASP A 1 80 ? 12.208 -14.895 -7.129 1.00 95.44 80 ASP A C 1
ATOM 610 O O . ASP A 1 80 ? 12.252 -15.594 -6.116 1.00 95.44 80 ASP A O 1
ATOM 614 N N . VAL A 1 81 ? 11.622 -13.695 -7.119 1.00 97.06 81 VAL A N 1
ATOM 615 C CA . VAL A 1 81 ? 10.967 -13.135 -5.927 1.00 97.06 81 VAL A CA 1
ATOM 616 C C . VAL A 1 81 ? 9.641 -13.834 -5.630 1.00 97.06 81 VAL A C 1
ATOM 618 O O . VAL A 1 81 ? 9.425 -14.233 -4.484 1.00 97.06 81 VAL A O 1
ATOM 621 N N . LEU A 1 82 ? 8.768 -13.996 -6.629 1.00 95.44 82 LEU A N 1
ATOM 622 C CA . LEU A 1 82 ? 7.413 -14.527 -6.431 1.00 95.44 82 LEU A CA 1
ATOM 623 C C . LEU A 1 82 ? 7.424 -16.013 -6.060 1.00 95.44 82 LEU A C 1
ATOM 625 O O . LEU A 1 82 ? 6.697 -16.437 -5.163 1.00 95.44 82 LEU A O 1
ATOM 629 N N . GLY A 1 83 ? 8.284 -16.812 -6.690 1.00 92.69 83 GLY A N 1
ATOM 630 C CA . GLY A 1 83 ? 8.396 -18.234 -6.382 1.00 92.69 83 GLY A CA 1
ATOM 631 C C . GLY A 1 83 ? 9.174 -18.528 -5.099 1.00 92.69 83 GLY A C 1
ATOM 632 O O . GLY A 1 83 ? 8.975 -19.592 -4.508 1.00 92.69 83 GLY A O 1
ATOM 633 N N . THR A 1 84 ? 10.036 -17.611 -4.624 1.00 92.31 84 THR A N 1
ATOM 634 C CA . THR A 1 84 ? 10.952 -17.912 -3.504 1.00 92.31 84 THR A CA 1
ATOM 635 C C . THR A 1 84 ? 10.941 -16.917 -2.340 1.00 92.31 84 THR A C 1
ATOM 637 O O . THR A 1 84 ? 10.730 -17.337 -1.197 1.00 92.31 84 THR A O 1
ATOM 640 N N . LEU A 1 85 ? 11.199 -15.626 -2.572 1.00 94.56 85 LEU A N 1
ATOM 641 C CA . LEU A 1 85 ? 11.447 -14.667 -1.489 1.00 94.56 85 LEU A CA 1
ATOM 642 C C . LEU A 1 85 ? 10.170 -14.114 -0.867 1.00 94.56 85 LEU A C 1
ATOM 644 O O . LEU A 1 85 ? 10.175 -13.829 0.326 1.00 94.56 85 LEU A O 1
ATOM 648 N N . VAL A 1 86 ? 9.065 -14.025 -1.609 1.00 95.00 86 VAL A N 1
ATOM 649 C CA . VAL A 1 86 ? 7.813 -13.452 -1.086 1.00 95.00 86 VAL A CA 1
ATOM 650 C C . VAL A 1 86 ? 7.278 -14.211 0.138 1.00 95.00 86 VAL A C 1
ATOM 652 O O . VAL A 1 86 ? 6.805 -13.600 1.086 1.00 95.00 86 VAL A O 1
ATOM 655 N N . ARG A 1 87 ? 7.482 -15.536 0.212 1.00 94.25 87 ARG A N 1
ATOM 656 C CA . ARG A 1 87 ? 7.121 -16.382 1.377 1.00 94.25 87 ARG A CA 1
ATOM 657 C C . ARG A 1 87 ? 7.996 -16.142 2.618 1.00 94.25 87 ARG A C 1
ATOM 659 O O . ARG A 1 87 ? 7.713 -16.664 3.705 1.00 94.25 87 ARG A O 1
ATOM 666 N N . ARG A 1 88 ? 9.112 -15.435 2.432 1.00 93.94 88 ARG A N 1
ATOM 667 C CA . ARG A 1 88 ? 10.062 -15.022 3.471 1.00 93.94 88 ARG A CA 1
ATOM 668 C C . ARG A 1 88 ? 9.970 -13.529 3.783 1.00 93.94 88 ARG A C 1
ATOM 670 O O . ARG A 1 88 ? 10.692 -13.095 4.671 1.00 93.94 88 ARG A O 1
ATOM 677 N N . ALA A 1 89 ? 9.123 -12.776 3.079 1.00 96.88 89 ALA A N 1
ATOM 678 C CA . ALA A 1 89 ? 8.875 -11.384 3.408 1.00 96.88 89 ALA A CA 1
ATOM 679 C C . ALA A 1 89 ? 8.249 -11.282 4.806 1.00 96.88 89 ALA A C 1
ATOM 681 O O . ALA A 1 89 ? 7.384 -12.085 5.176 1.00 96.88 89 ALA A O 1
ATOM 682 N N . ASP A 1 90 ? 8.707 -10.295 5.566 1.00 97.81 90 ASP A N 1
ATOM 683 C CA . ASP A 1 90 ? 8.128 -9.911 6.849 1.00 97.81 90 ASP A CA 1
ATOM 684 C C . ASP A 1 90 ? 6.787 -9.197 6.626 1.00 97.81 90 ASP A C 1
ATOM 686 O O . ASP A 1 90 ? 5.849 -9.389 7.396 1.00 97.81 90 ASP A O 1
ATOM 690 N N . LEU A 1 91 ? 6.688 -8.433 5.531 1.00 98.38 91 LEU A N 1
ATOM 691 C CA . LEU A 1 91 ? 5.499 -7.692 5.127 1.00 98.38 91 LEU A CA 1
ATOM 692 C C . LEU A 1 91 ? 5.285 -7.785 3.612 1.00 98.38 91 LEU A C 1
ATOM 694 O O . LEU A 1 91 ? 6.223 -7.651 2.827 1.00 98.38 91 LEU A O 1
ATOM 698 N N . VAL A 1 92 ? 4.037 -7.960 3.189 1.00 98.69 92 VAL A N 1
ATOM 699 C CA . VAL A 1 92 ? 3.614 -7.780 1.795 1.00 98.69 92 VAL A CA 1
ATOM 700 C C . VAL A 1 92 ? 2.751 -6.527 1.723 1.00 98.69 92 VAL A C 1
ATOM 702 O O . VAL A 1 92 ? 1.776 -6.417 2.460 1.00 98.69 92 VAL A O 1
ATOM 705 N N . VAL A 1 93 ? 3.093 -5.587 0.842 1.00 98.81 93 VAL A N 1
ATOM 706 C CA . VAL A 1 93 ? 2.355 -4.331 0.661 1.00 98.81 93 VAL A CA 1
ATOM 707 C C . VAL A 1 93 ? 1.763 -4.279 -0.742 1.00 98.81 93 VAL A C 1
ATOM 709 O O . VAL A 1 93 ? 2.502 -4.270 -1.728 1.00 98.81 93 VAL A O 1
ATOM 712 N N . LEU A 1 94 ? 0.434 -4.226 -0.847 1.00 98.56 94 LEU A N 1
ATOM 713 C CA . LEU A 1 94 ? -0.292 -4.175 -2.122 1.00 98.56 94 LEU A CA 1
ATOM 714 C C . LEU A 1 94 ? -1.246 -2.978 -2.180 1.00 98.56 94 LEU A C 1
ATOM 716 O O . LEU A 1 94 ? -1.727 -2.488 -1.163 1.00 98.56 94 LEU A O 1
ATOM 720 N N . ASP A 1 95 ? -1.536 -2.523 -3.395 1.00 96.81 95 ASP A N 1
ATOM 721 C CA . ASP A 1 95 ? -2.607 -1.562 -3.658 1.00 96.81 95 ASP A CA 1
ATOM 722 C C . ASP A 1 95 ? -3.981 -2.244 -3.579 1.00 96.81 95 ASP A C 1
ATOM 724 O O . ASP A 1 95 ? -4.135 -3.399 -3.987 1.00 96.81 95 ASP A O 1
ATOM 728 N N . ALA A 1 96 ? -4.982 -1.535 -3.057 1.00 94.50 96 ALA A N 1
ATOM 729 C CA . ALA A 1 96 ? -6.316 -2.081 -2.827 1.00 94.50 96 ALA A CA 1
ATOM 730 C C . ALA A 1 96 ? -7.432 -1.094 -3.200 1.00 94.50 96 ALA A C 1
ATOM 732 O O . ALA A 1 96 ? -8.232 -0.680 -2.364 1.00 94.50 96 ALA A O 1
ATOM 733 N N . ALA A 1 97 ? -7.514 -0.731 -4.482 1.00 89.81 97 ALA A N 1
ATOM 734 C CA . ALA A 1 97 ? -8.566 0.145 -5.011 1.00 89.81 97 ALA A CA 1
ATOM 735 C C . ALA A 1 97 ? -9.994 -0.444 -4.995 1.00 89.81 97 ALA A C 1
ATOM 737 O O . ALA A 1 97 ? -10.949 0.301 -5.210 1.00 89.81 97 ALA A O 1
ATOM 738 N N . ASN A 1 98 ? -10.155 -1.752 -4.788 1.00 96.38 98 ASN A N 1
ATOM 739 C CA . ASN A 1 98 ? -11.435 -2.418 -4.535 1.00 96.38 98 ASN A CA 1
ATOM 740 C C . ASN A 1 98 ? -11.166 -3.633 -3.641 1.00 96.38 98 ASN A C 1
ATOM 742 O O . ASN A 1 98 ? -10.451 -4.553 -4.053 1.00 96.38 98 ASN A O 1
ATOM 746 N N . VAL A 1 99 ? -11.684 -3.611 -2.417 1.00 98.44 99 VAL A N 1
ATOM 747 C CA . VAL A 1 99 ? -11.321 -4.563 -1.359 1.00 98.44 99 VAL A CA 1
ATOM 748 C C . VAL A 1 99 ? -12.523 -4.885 -0.495 1.00 98.44 99 VAL A C 1
ATOM 750 O O . VAL A 1 99 ? -13.338 -4.004 -0.225 1.00 98.44 99 VAL A O 1
ATOM 753 N N . ASP A 1 100 ? -12.633 -6.134 -0.053 1.00 98.56 100 ASP A N 1
ATOM 754 C CA . ASP A 1 100 ? -13.702 -6.550 0.848 1.00 98.56 100 ASP A CA 1
ATOM 755 C C . ASP A 1 100 ? -13.278 -6.742 2.305 1.00 98.56 100 ASP A C 1
ATOM 757 O O . ASP A 1 100 ? -12.100 -6.677 2.658 1.00 98.56 100 ASP A O 1
ATOM 761 N N . LEU A 1 101 ? -14.266 -6.987 3.170 1.00 98.31 101 LEU A N 1
ATOM 762 C CA . LEU A 1 101 ? -14.050 -7.186 4.603 1.00 98.31 101 LEU A CA 1
ATOM 763 C C . LEU A 1 101 ? -13.199 -8.416 4.932 1.00 98.31 101 LEU A C 1
ATOM 765 O O . LEU A 1 101 ? -12.601 -8.455 6.005 1.00 98.31 101 LEU A O 1
ATOM 769 N N . ALA A 1 102 ? -13.102 -9.390 4.022 1.00 98.25 102 ALA A N 1
ATOM 770 C CA . ALA A 1 102 ? -12.232 -10.552 4.173 1.00 98.25 102 ALA A CA 1
ATOM 771 C C . ALA A 1 102 ? -10.777 -10.260 3.759 1.00 98.25 102 ALA A C 1
ATOM 773 O O . ALA A 1 102 ? -9.911 -11.111 3.953 1.00 98.25 102 ALA A O 1
ATOM 774 N N . GLY A 1 103 ? -10.491 -9.076 3.207 1.00 98.31 103 GLY A N 1
ATOM 775 C CA . GLY A 1 103 ? -9.176 -8.706 2.687 1.00 98.31 103 GLY A CA 1
ATOM 776 C C . GLY A 1 103 ? -8.918 -9.186 1.261 1.00 98.31 103 GLY A C 1
ATOM 777 O O . GLY A 1 103 ? -7.775 -9.124 0.807 1.00 98.31 103 GLY A O 1
ATOM 778 N N . CYS A 1 104 ? -9.941 -9.659 0.543 1.00 98.56 104 CYS A N 1
ATOM 779 C CA . CYS A 1 104 ? -9.802 -10.003 -0.867 1.00 98.56 104 CYS A CA 1
ATOM 780 C C . CYS A 1 104 ? -9.763 -8.731 -1.714 1.00 98.56 104 CYS A C 1
ATOM 782 O O . CYS A 1 104 ? -10.568 -7.816 -1.530 1.00 98.56 104 CYS A O 1
ATOM 784 N N . VAL A 1 105 ? -8.847 -8.695 -2.681 1.00 98.38 105 VAL A N 1
ATOM 785 C CA . VAL A 1 105 ? -8.671 -7.566 -3.602 1.00 98.38 105 VAL A CA 1
ATOM 786 C C . VAL A 1 105 ? -9.201 -7.931 -4.981 1.00 98.38 105 VAL A C 1
ATOM 788 O O . VAL A 1 105 ? -8.966 -9.034 -5.486 1.00 98.38 105 VAL A O 1
ATOM 791 N N . ASN A 1 106 ? -9.871 -6.972 -5.618 1.00 98.00 106 ASN A N 1
ATOM 792 C CA . ASN A 1 106 ? -10.295 -7.060 -7.007 1.00 98.00 106 ASN A CA 1
ATOM 793 C C . ASN A 1 106 ? -9.602 -5.993 -7.851 1.00 98.00 106 ASN A C 1
ATOM 795 O O . ASN A 1 106 ? -9.939 -4.813 -7.797 1.00 98.00 106 ASN A O 1
ATOM 799 N N . SER A 1 107 ? -8.686 -6.433 -8.700 1.00 96.69 107 SER A N 1
ATOM 800 C CA . SER A 1 107 ? -8.034 -5.606 -9.717 1.00 96.69 107 SER A CA 1
ATOM 801 C C . SER A 1 107 ? -8.239 -6.172 -11.123 1.00 96.69 107 SER A C 1
ATOM 803 O O . SER A 1 107 ? -7.525 -5.815 -12.056 1.00 96.69 107 SER A O 1
ATOM 805 N N . THR A 1 108 ? -9.227 -7.058 -11.310 1.00 96.69 108 THR A N 1
ATOM 806 C CA . THR A 1 108 ? -9.524 -7.697 -12.603 1.00 96.69 108 THR A CA 1
ATOM 807 C C . THR A 1 108 ? -10.824 -7.224 -13.250 1.00 96.69 108 THR A C 1
ATOM 809 O O . THR A 1 108 ? -10.800 -6.824 -14.416 1.00 96.69 108 THR A O 1
ATOM 812 N N . ALA A 1 109 ? -11.965 -7.275 -12.557 1.00 96.69 109 ALA A N 1
ATOM 813 C CA . ALA A 1 109 ? -13.265 -7.061 -13.202 1.00 96.69 109 ALA A CA 1
ATOM 814 C C . ALA A 1 109 ? -14.344 -6.572 -12.228 1.00 96.69 109 ALA A C 1
ATOM 816 O O . ALA A 1 109 ? -14.566 -7.197 -11.198 1.00 96.69 109 ALA A O 1
ATOM 817 N N . ILE A 1 110 ? -15.053 -5.496 -12.586 1.00 94.25 110 ILE A N 1
ATOM 818 C CA . ILE A 1 110 ? -16.247 -5.018 -11.866 1.00 94.25 110 ILE A CA 1
ATOM 819 C C . ILE A 1 110 ? -17.507 -5.471 -12.613 1.00 94.25 110 ILE A C 1
ATOM 821 O O . ILE A 1 110 ? -17.652 -5.190 -13.809 1.00 94.25 110 ILE A O 1
ATOM 825 N N . GLY A 1 111 ? -18.445 -6.097 -11.899 1.00 93.12 111 GLY A N 1
ATOM 826 C CA . GLY A 1 111 ? -19.632 -6.747 -12.469 1.00 93.12 111 GLY A CA 1
ATOM 827 C C . GLY A 1 111 ? -19.393 -8.220 -12.822 1.00 93.12 111 GLY A C 1
ATOM 828 O O . GLY A 1 111 ? -18.491 -8.851 -12.276 1.00 93.12 111 GLY A O 1
ATOM 829 N N . ASP A 1 112 ? -20.206 -8.776 -13.728 1.00 94.19 112 ASP A N 1
ATOM 830 C CA . ASP A 1 112 ? -20.053 -10.165 -14.183 1.00 94.19 112 ASP A CA 1
ATOM 831 C C . ASP A 1 112 ? -18.671 -10.386 -14.818 1.00 94.19 112 ASP A C 1
ATOM 833 O O . ASP A 1 112 ? -18.248 -9.633 -15.689 1.00 94.19 112 ASP A O 1
ATOM 837 N N . TYR A 1 113 ? -17.952 -11.430 -14.405 1.00 94.19 113 TYR A N 1
ATOM 838 C CA . TYR A 1 113 ? -16.587 -11.665 -14.883 1.00 94.19 113 TYR A CA 1
ATOM 839 C C . TYR A 1 113 ? -16.496 -11.915 -16.400 1.00 94.19 113 TYR A C 1
ATOM 841 O O . TYR A 1 113 ? -15.517 -11.509 -17.035 1.00 94.19 113 TYR A O 1
ATOM 849 N N . ARG A 1 114 ? -17.485 -12.604 -16.986 1.00 95.31 114 ARG A N 1
ATOM 850 C CA . ARG A 1 114 ? -17.514 -12.947 -18.418 1.00 95.31 114 ARG A CA 1
ATOM 851 C C . ARG A 1 114 ? -17.961 -11.763 -19.274 1.00 95.31 114 ARG A C 1
ATOM 853 O O . ARG A 1 114 ? -17.540 -11.675 -20.424 1.00 95.31 114 ARG A O 1
ATOM 860 N N . ALA A 1 115 ? -18.763 -10.859 -18.719 1.00 95.75 115 ALA A N 1
ATOM 861 C CA . ALA A 1 115 ? -19.206 -9.622 -19.358 1.00 95.75 115 ALA A CA 1
ATOM 862 C C . ALA A 1 115 ? -19.043 -8.418 -18.405 1.00 95.75 115 ALA A C 1
ATOM 864 O O . ALA A 1 115 ? -20.037 -7.866 -17.922 1.00 95.75 115 ALA A O 1
ATOM 865 N N . PRO A 1 116 ? -17.796 -8.003 -18.107 1.00 96.44 116 PRO A N 1
ATOM 866 C CA . PRO A 1 116 ? -17.546 -7.016 -17.067 1.00 96.44 116 PRO A CA 1
ATOM 867 C C . PRO A 1 116 ? -17.984 -5.627 -17.508 1.00 96.44 116 PRO A C 1
ATOM 869 O O . PRO A 1 116 ? -17.716 -5.200 -18.631 1.00 96.44 116 PRO A O 1
ATOM 872 N N . ARG A 1 117 ? -18.581 -4.876 -16.579 1.00 96.62 117 ARG A N 1
ATOM 873 C CA . ARG A 1 117 ? -18.864 -3.449 -16.783 1.00 96.62 117 ARG A CA 1
ATOM 874 C C . ARG A 1 117 ? -17.566 -2.652 -16.891 1.00 96.62 117 ARG A C 1
ATOM 876 O O . ARG A 1 117 ? -17.489 -1.708 -17.668 1.00 96.62 117 ARG A O 1
ATOM 883 N N . VAL A 1 118 ? -16.559 -3.023 -16.098 1.00 95.12 118 VAL A N 1
ATOM 884 C CA . VAL A 1 118 ? -15.211 -2.439 -16.143 1.00 95.12 118 VAL A CA 1
ATOM 885 C C . VAL A 1 118 ? -14.183 -3.562 -16.099 1.00 95.12 118 VAL A C 1
ATOM 887 O O . VAL A 1 118 ? -14.182 -4.359 -15.159 1.00 95.12 118 VAL A O 1
ATOM 890 N N . ARG A 1 119 ? -13.289 -3.604 -17.094 1.00 96.31 119 ARG A N 1
ATOM 891 C CA . ARG A 1 119 ? -12.111 -4.480 -17.107 1.00 96.31 119 ARG A CA 1
ATOM 892 C C . ARG A 1 119 ? -10.903 -3.703 -16.595 1.00 96.31 119 ARG A C 1
ATOM 894 O O . ARG A 1 119 ? -10.550 -2.673 -17.160 1.00 96.31 119 ARG A O 1
ATOM 901 N N . MET A 1 120 ? -10.296 -4.198 -15.526 1.00 94.44 120 MET A N 1
ATOM 902 C CA . MET A 1 120 ? -9.109 -3.611 -14.907 1.00 94.44 120 MET A CA 1
ATOM 903 C C . MET A 1 120 ? -7.829 -4.303 -15.419 1.00 94.44 120 MET A C 1
ATOM 905 O O . MET A 1 120 ? -7.929 -5.364 -16.046 1.00 94.44 120 MET A O 1
ATOM 909 N N . PRO A 1 121 ? -6.634 -3.724 -15.181 1.00 92.06 121 PRO A N 1
ATOM 910 C CA . PRO A 1 121 ? -5.365 -4.250 -15.699 1.00 92.06 121 PRO A CA 1
ATOM 911 C C . PRO A 1 121 ? -5.033 -5.693 -15.285 1.00 92.06 121 PRO A C 1
ATOM 913 O O . PRO A 1 121 ? -4.295 -6.371 -15.994 1.00 92.06 121 PRO A O 1
ATOM 916 N N . GLY A 1 122 ? -5.597 -6.181 -14.177 1.00 93.25 122 GLY A N 1
ATOM 917 C CA . GLY A 1 122 ? -5.328 -7.505 -13.623 1.00 93.25 122 GLY A CA 1
ATOM 918 C C . GLY A 1 122 ? -4.465 -7.457 -12.361 1.00 93.25 122 GLY A C 1
ATOM 919 O O . GLY A 1 122 ? -4.080 -6.392 -11.882 1.00 93.25 122 GLY A O 1
ATOM 920 N N . GLY A 1 123 ? -4.195 -8.640 -11.804 1.00 92.50 123 GLY A N 1
ATOM 921 C CA . GLY A 1 123 ? -3.468 -8.789 -10.541 1.00 92.50 123 GLY A CA 1
ATOM 922 C C . GLY A 1 123 ? -1.949 -8.878 -10.651 1.00 92.50 123 GLY A C 1
ATOM 923 O O . GLY A 1 123 ? -1.278 -8.655 -9.651 1.00 92.50 123 GLY A O 1
ATOM 924 N N . GLY A 1 124 ? -1.397 -9.237 -11.816 1.00 92.81 124 GLY A N 1
ATOM 925 C CA . GLY A 1 124 ? 0.022 -9.608 -11.906 1.00 92.81 124 GLY A CA 1
ATOM 926 C C . GLY A 1 124 ? 0.369 -10.696 -10.881 1.00 92.81 124 GLY A C 1
ATOM 927 O O . GLY A 1 124 ? -0.397 -11.649 -10.718 1.00 92.81 124 GLY A O 1
ATOM 928 N N . GLY A 1 125 ? 1.466 -10.517 -10.141 1.00 95.56 125 GLY A N 1
ATOM 929 C CA . GLY A 1 125 ? 1.861 -11.402 -9.037 1.00 95.56 125 GLY A CA 1
ATOM 930 C C . GLY A 1 125 ? 1.069 -11.246 -7.727 1.00 95.56 125 GLY A C 1
ATOM 931 O O . GLY A 1 125 ? 1.437 -11.861 -6.727 1.00 95.56 125 GLY A O 1
ATOM 932 N N . ALA A 1 126 ? 0.004 -10.433 -7.676 1.00 97.06 126 ALA A N 1
ATOM 933 C CA . ALA A 1 126 ? -0.720 -10.152 -6.429 1.00 97.06 126 ALA A CA 1
ATOM 934 C C . ALA A 1 126 ? -1.332 -11.402 -5.778 1.00 97.06 126 ALA A C 1
ATOM 936 O O . ALA A 1 126 ? -1.365 -11.481 -4.553 1.00 97.06 126 ALA A O 1
ATOM 937 N N . ALA A 1 127 ? -1.792 -12.379 -6.568 1.00 97.31 127 ALA A N 1
ATOM 938 C CA . ALA A 1 127 ? -2.336 -13.630 -6.036 1.00 97.31 127 ALA A CA 1
ATOM 939 C C . ALA A 1 127 ? -1.264 -14.439 -5.285 1.00 97.31 127 ALA A C 1
ATOM 941 O O . ALA A 1 127 ? -1.502 -14.882 -4.160 1.00 97.31 127 ALA A O 1
ATOM 942 N N . ASP A 1 128 ? -0.072 -14.572 -5.876 1.00 97.00 128 ASP A N 1
ATOM 943 C CA . ASP A 1 128 ? 1.063 -15.262 -5.260 1.00 97.00 128 ASP A CA 1
ATOM 944 C C . ASP A 1 128 ? 1.548 -14.524 -4.010 1.00 97.00 128 ASP A C 1
ATOM 946 O O . ASP A 1 128 ? 1.787 -15.145 -2.973 1.00 97.00 128 ASP A O 1
ATOM 950 N N . ALA A 1 129 ? 1.651 -13.194 -4.087 1.00 98.00 129 ALA A N 1
ATOM 951 C CA . ALA A 1 129 ? 2.135 -12.369 -2.988 1.00 98.00 129 ALA A CA 1
ATOM 952 C C . ALA A 1 129 ? 1.162 -12.338 -1.803 1.00 98.00 129 ALA A C 1
ATOM 954 O O . ALA A 1 129 ? 1.570 -12.614 -0.676 1.00 98.00 129 ALA A O 1
ATOM 955 N N . ALA A 1 130 ? -0.123 -12.062 -2.044 1.00 98.12 130 ALA A N 1
ATOM 956 C CA . ALA A 1 130 ? -1.136 -12.026 -0.991 1.00 98.12 130 ALA A CA 1
ATOM 957 C C . ALA A 1 130 ? -1.320 -13.403 -0.341 1.00 98.12 130 ALA A C 1
ATOM 959 O O . ALA A 1 130 ? -1.373 -13.496 0.885 1.00 98.12 130 ALA A O 1
ATOM 960 N N . GLY A 1 131 ? -1.345 -14.476 -1.141 1.00 97.69 131 GLY A N 1
ATOM 961 C CA . GLY A 1 131 ? -1.480 -15.846 -0.642 1.00 97.69 131 GLY A CA 1
ATOM 962 C C . GLY A 1 131 ? -0.253 -16.348 0.128 1.00 97.69 131 GLY A C 1
ATOM 963 O O . GLY A 1 131 ? -0.369 -17.255 0.950 1.00 97.69 131 GLY A O 1
ATOM 964 N N . ALA A 1 132 ? 0.925 -15.766 -0.111 1.00 96.12 132 ALA A N 1
ATOM 965 C CA . ALA A 1 132 ? 2.158 -16.066 0.615 1.00 96.12 132 ALA A CA 1
ATOM 966 C C . ALA A 1 132 ? 2.400 -15.169 1.843 1.00 96.12 132 ALA A C 1
ATOM 968 O O . ALA A 1 132 ? 3.330 -15.442 2.608 1.00 96.12 132 ALA A O 1
ATOM 969 N N . ALA A 1 133 ? 1.614 -14.104 2.014 1.00 96.94 133 ALA A N 1
ATOM 970 C CA . ALA A 1 133 ? 1.855 -13.071 3.010 1.00 96.94 133 ALA A CA 1
ATOM 971 C C . ALA A 1 133 ? 1.682 -13.593 4.443 1.00 96.94 133 ALA A C 1
ATOM 973 O O . ALA A 1 133 ? 0.640 -14.145 4.800 1.00 96.94 133 ALA A O 1
ATOM 974 N N . ARG A 1 134 ? 2.699 -13.366 5.283 1.00 94.88 134 ARG A N 1
ATOM 975 C CA . ARG A 1 134 ? 2.612 -13.574 6.741 1.00 94.88 134 ARG A CA 1
ATOM 976 C C . ARG A 1 134 ? 1.951 -12.397 7.455 1.00 94.88 134 ARG A C 1
ATOM 978 O O . ARG A 1 134 ? 1.299 -12.604 8.469 1.00 94.88 134 ARG A O 1
ATOM 985 N N . ASP A 1 135 ? 2.129 -11.199 6.909 1.00 97.62 135 ASP A N 1
ATOM 986 C CA . ASP A 1 135 ? 1.394 -9.975 7.218 1.00 97.62 135 ASP A CA 1
ATOM 987 C C . ASP A 1 135 ? 1.139 -9.263 5.884 1.00 97.62 135 ASP A C 1
ATOM 989 O O . ASP A 1 135 ? 2.059 -9.113 5.069 1.00 97.62 135 ASP A O 1
ATOM 993 N N . LEU A 1 136 ? -0.113 -8.888 5.632 1.00 98.69 136 LEU A N 1
ATOM 994 C CA . LEU A 1 136 ? -0.532 -8.199 4.418 1.00 98.69 136 LEU A CA 1
ATOM 995 C C . LEU A 1 136 ? -1.025 -6.797 4.768 1.00 98.69 136 LEU A C 1
ATOM 997 O O . LEU A 1 136 ? -2.044 -6.624 5.439 1.00 98.69 136 LEU A O 1
ATOM 1001 N N . LEU A 1 137 ? -0.341 -5.792 4.234 1.00 98.81 137 LEU A N 1
ATOM 1002 C CA . LEU A 1 137 ? -0.777 -4.407 4.266 1.00 98.81 137 LEU A CA 1
ATOM 1003 C C . LEU A 1 137 ? -1.339 -4.007 2.903 1.00 98.81 137 LEU A C 1
ATOM 1005 O O . LEU A 1 137 ? -0.647 -3.972 1.889 1.00 98.81 137 LEU A O 1
ATOM 1009 N N . LEU A 1 138 ? -2.615 -3.667 2.896 1.00 98.88 138 LEU A N 1
ATOM 1010 C CA . LEU A 1 138 ? -3.319 -3.110 1.759 1.00 98.88 138 LEU A CA 1
ATOM 1011 C C . LEU A 1 138 ? -3.348 -1.588 1.878 1.00 98.88 138 LEU A C 1
ATOM 1013 O O . LEU A 1 138 ? -3.670 -1.046 2.936 1.00 98.88 138 LEU A O 1
ATOM 1017 N N . LEU A 1 139 ? -3.030 -0.898 0.789 1.00 98.75 139 LEU A N 1
ATOM 1018 C CA . LEU A 1 139 ? -2.996 0.558 0.721 1.00 98.75 139 LEU A CA 1
ATOM 1019 C C . LEU A 1 139 ? -4.119 1.086 -0.175 1.00 98.75 139 LEU A C 1
ATOM 1021 O O . LEU A 1 139 ? -4.224 0.716 -1.345 1.00 98.75 139 LEU A O 1
ATOM 1025 N N . TYR A 1 140 ? -4.930 1.995 0.367 1.00 97.62 140 TYR A N 1
ATOM 1026 C CA . TYR A 1 140 ? -6.002 2.678 -0.354 1.00 97.62 140 TYR A CA 1
ATOM 1027 C C . TYR A 1 140 ? -5.974 4.196 -0.114 1.00 97.62 140 TYR A C 1
ATOM 1029 O O . TYR A 1 140 ? -6.597 4.720 0.809 1.00 97.62 140 TYR A O 1
ATOM 1037 N N . GLY A 1 141 ? -5.268 4.929 -0.978 1.00 95.81 141 GLY A N 1
ATOM 1038 C CA . GLY A 1 141 ? -5.219 6.399 -0.944 1.00 95.81 141 GLY A CA 1
ATOM 1039 C C . GLY A 1 141 ? -6.341 7.104 -1.723 1.00 95.81 141 GLY A C 1
ATOM 1040 O O . GLY A 1 141 ? -6.322 8.328 -1.840 1.00 95.81 141 GLY A O 1
ATOM 1041 N N . GLY A 1 142 ? -7.285 6.350 -2.298 1.00 93.88 142 GLY A N 1
ATOM 1042 C CA . GLY A 1 142 ? -8.357 6.884 -3.141 1.00 93.88 142 GLY A CA 1
ATOM 1043 C C . GLY A 1 142 ? -9.417 7.676 -2.367 1.00 93.88 142 GLY A C 1
ATOM 1044 O O . GLY A 1 142 ? -9.517 7.603 -1.144 1.00 93.88 142 GLY A O 1
ATOM 1045 N N . ALA A 1 143 ? -10.227 8.446 -3.097 1.00 93.94 143 ALA A N 1
ATOM 1046 C CA . ALA A 1 143 ? -11.205 9.352 -2.496 1.00 93.94 143 ALA A CA 1
ATOM 1047 C C . ALA A 1 143 ? -12.586 8.741 -2.212 1.00 93.94 143 ALA A C 1
ATOM 1049 O O . ALA A 1 143 ? -13.394 9.371 -1.532 1.00 93.94 143 ALA A O 1
ATOM 1050 N N . ASP A 1 144 ? -12.859 7.539 -2.718 1.00 95.50 144 ASP A N 1
ATOM 1051 C CA . ASP A 1 144 ? -14.185 6.921 -2.733 1.00 95.50 144 ASP A CA 1
ATOM 1052 C C . ASP A 1 144 ? -14.286 5.771 -1.709 1.00 95.50 144 ASP A C 1
ATOM 1054 O O . ASP A 1 144 ? -13.908 4.636 -2.007 1.00 95.50 144 ASP A O 1
ATOM 1058 N N . PRO A 1 145 ? -14.834 6.002 -0.503 1.00 96.38 145 PRO A N 1
ATOM 1059 C CA . PRO A 1 145 ? -14.941 4.951 0.507 1.00 96.38 145 PRO A CA 1
ATOM 1060 C C . PRO A 1 145 ? -15.846 3.784 0.076 1.00 96.38 145 PRO A C 1
ATOM 1062 O O . PRO A 1 145 ? -15.758 2.705 0.664 1.00 96.38 145 PRO A O 1
ATOM 1065 N N . ALA A 1 146 ? -16.683 3.937 -0.960 1.00 95.94 146 ALA A N 1
ATOM 1066 C CA . ALA A 1 146 ? -17.515 2.846 -1.472 1.00 95.94 146 ALA A CA 1
ATOM 1067 C C . ALA A 1 146 ? -16.694 1.702 -2.094 1.00 95.94 146 ALA A C 1
ATOM 1069 O O . ALA A 1 146 ? -17.230 0.617 -2.308 1.00 95.94 146 ALA A O 1
ATOM 1070 N N . ARG A 1 147 ? -15.394 1.921 -2.335 1.00 95.62 147 ARG A N 1
ATOM 1071 C CA . ARG A 1 147 ? -14.425 0.904 -2.773 1.00 95.62 147 ARG A CA 1
ATOM 1072 C C . ARG A 1 147 ? -14.059 -0.130 -1.715 1.00 95.62 147 ARG A C 1
ATOM 1074 O O . ARG A 1 147 ? -13.523 -1.180 -2.055 1.00 95.62 147 ARG A O 1
ATOM 1081 N N . ILE A 1 148 ? -14.360 0.154 -0.454 1.00 98.25 148 ILE A N 1
ATOM 1082 C CA . ILE A 1 148 ? -14.351 -0.846 0.611 1.00 98.25 148 ILE A CA 1
ATOM 1083 C C . ILE A 1 148 ? -15.728 -1.489 0.574 1.00 98.25 148 ILE A C 1
ATOM 1085 O O . ILE A 1 148 ? -16.703 -0.814 0.882 1.00 98.25 148 ILE A O 1
ATOM 1089 N N . VAL A 1 149 ? -15.847 -2.738 0.149 1.00 97.88 149 VAL A N 1
ATOM 1090 C CA . VAL A 1 149 ? -17.132 -3.422 -0.068 1.00 97.88 149 VAL A CA 1
ATOM 1091 C C . VAL A 1 149 ? -17.344 -4.547 0.943 1.00 97.88 149 VAL A C 1
ATOM 1093 O O . VAL A 1 149 ? -16.427 -4.952 1.646 1.00 97.88 149 VAL A O 1
ATOM 1096 N N . GLU A 1 150 ? -18.567 -5.064 1.036 1.00 97.75 150 GLU A N 1
ATOM 1097 C CA . GLU A 1 150 ? -18.831 -6.258 1.850 1.00 97.75 150 GLU A CA 1
ATOM 1098 C C . GLU A 1 150 ? -18.143 -7.493 1.252 1.00 97.75 150 GLU A C 1
ATOM 1100 O O . GLU A 1 150 ? -17.517 -8.272 1.967 1.00 97.75 150 GLU A O 1
ATOM 1105 N N . ARG A 1 151 ? -18.230 -7.639 -0.076 1.00 97.81 151 ARG A N 1
ATOM 1106 C CA . ARG A 1 151 ? -17.631 -8.721 -0.857 1.00 97.81 151 ARG A CA 1
ATOM 1107 C C . ARG A 1 151 ? -17.308 -8.233 -2.262 1.00 97.81 151 ARG A C 1
ATOM 1109 O O . ARG A 1 151 ? -18.151 -7.596 -2.894 1.00 97.81 151 ARG A O 1
ATOM 1116 N N . VAL A 1 152 ? -16.120 -8.551 -2.765 1.00 97.69 152 VAL A N 1
ATOM 1117 C CA . VAL A 1 152 ? -15.751 -8.201 -4.143 1.00 97.69 152 VAL A CA 1
ATOM 1118 C C . VAL A 1 152 ? -16.441 -9.106 -5.167 1.00 97.69 152 VAL A C 1
ATOM 1120 O O . VAL A 1 152 ? -16.694 -10.285 -4.916 1.00 97.69 152 VAL A O 1
ATOM 1123 N N . GLU A 1 153 ? -16.700 -8.577 -6.364 1.00 95.44 153 GLU A N 1
ATOM 1124 C CA . GLU A 1 153 ? -17.314 -9.337 -7.464 1.00 95.44 153 GLU A CA 1
ATOM 1125 C C . GLU A 1 153 ? -16.371 -10.391 -8.061 1.00 95.44 153 GLU A C 1
ATOM 1127 O O . GLU A 1 153 ? -16.815 -11.402 -8.606 1.00 95.44 153 GLU A O 1
ATOM 1132 N N . HIS A 1 154 ? -15.062 -10.164 -7.952 1.00 97.25 154 HIS A N 1
ATOM 1133 C CA . HIS A 1 154 ? -14.031 -11.089 -8.393 1.00 97.25 154 HIS A CA 1
ATOM 1134 C C . HIS A 1 154 ? -12.845 -11.050 -7.436 1.00 97.25 154 HIS A C 1
ATOM 1136 O O . HIS A 1 154 ? -12.330 -9.982 -7.124 1.00 97.25 154 HIS A O 1
ATOM 1142 N N . VAL A 1 155 ? -12.381 -12.220 -7.006 1.00 98.06 155 VAL A N 1
ATOM 1143 C CA . VAL A 1 155 ? -11.198 -12.333 -6.152 1.00 98.06 155 VAL A CA 1
ATOM 1144 C C . VAL A 1 155 ? -9.973 -12.443 -7.048 1.00 98.06 155 VAL A C 1
ATOM 1146 O O . VAL A 1 155 ? -9.685 -13.511 -7.581 1.00 98.06 155 VAL A O 1
ATOM 1149 N N . THR A 1 156 ? -9.264 -11.330 -7.228 1.00 98.25 156 THR A N 1
ATOM 1150 C CA . THR A 1 156 ? -7.974 -11.324 -7.930 1.00 98.25 156 THR A CA 1
ATOM 1151 C C . THR A 1 156 ? -6.860 -11.837 -7.028 1.00 98.25 156 THR A C 1
ATOM 1153 O O . THR A 1 156 ? -6.002 -12.592 -7.473 1.00 98.25 156 THR A O 1
ATOM 1156 N N . ALA A 1 157 ? -6.879 -11.428 -5.761 1.00 98.38 157 ALA A N 1
ATOM 1157 C CA . ALA A 1 157 ? -5.932 -11.866 -4.751 1.00 98.38 157 ALA A CA 1
ATOM 1158 C C . ALA A 1 157 ? -6.673 -12.112 -3.435 1.00 98.38 157 ALA A C 1
ATOM 1160 O O . ALA A 1 157 ? -7.480 -11.284 -3.008 1.00 98.38 157 ALA A O 1
ATOM 1161 N N . ALA A 1 158 ? -6.394 -13.257 -2.815 1.00 98.31 158 ALA A N 1
ATOM 1162 C CA . ALA A 1 158 ? -6.903 -13.626 -1.502 1.00 98.31 158 ALA A CA 1
ATOM 1163 C C . ALA A 1 158 ? -5.742 -13.642 -0.498 1.00 98.31 158 ALA A C 1
ATOM 1165 O O . ALA A 1 158 ? -4.640 -14.068 -0.860 1.00 98.31 158 ALA A O 1
ATOM 1166 N N . PRO A 1 159 ? -5.960 -13.195 0.744 1.00 97.75 159 PRO A N 1
ATOM 1167 C CA . PRO A 1 159 ? -4.905 -13.160 1.745 1.00 97.75 159 PRO A CA 1
ATOM 1168 C C . PRO A 1 159 ? -4.564 -14.557 2.277 1.00 97.75 159 PRO A C 1
ATOM 1170 O O . PRO A 1 159 ? -5.446 -15.388 2.489 1.00 97.75 159 PRO A O 1
ATOM 1173 N N . GLY A 1 160 ? -3.276 -14.797 2.532 1.00 94.75 160 GLY A N 1
ATOM 1174 C CA . GLY A 1 160 ? -2.768 -15.990 3.221 1.00 94.75 160 GLY A CA 1
ATOM 1175 C C . GLY A 1 160 ? -2.599 -15.826 4.737 1.00 94.75 160 GLY A C 1
ATOM 1176 O O . GLY A 1 160 ? -2.426 -16.819 5.441 1.00 94.75 160 GLY A O 1
ATOM 1177 N N . GLY A 1 161 ? -2.662 -14.593 5.246 1.00 93.19 161 GLY A N 1
ATOM 1178 C CA . GLY A 1 161 ? -2.426 -14.248 6.648 1.00 93.19 161 GLY A CA 1
ATOM 1179 C C . GLY A 1 161 ? -3.255 -13.044 7.113 1.00 93.19 161 GLY A C 1
ATOM 1180 O O . GLY A 1 161 ? -4.184 -12.635 6.414 1.00 93.19 161 GLY A O 1
ATOM 1181 N N . PRO A 1 162 ? -2.952 -12.478 8.298 1.00 97.12 162 PRO A N 1
ATOM 1182 C CA . PRO A 1 162 ? -3.580 -11.256 8.795 1.00 97.12 162 PRO A CA 1
ATOM 1183 C C . PRO A 1 162 ? -3.496 -10.108 7.786 1.00 97.12 162 PRO A C 1
ATOM 1185 O O . PRO A 1 162 ? -2.478 -9.937 7.116 1.00 97.12 162 PRO A O 1
ATOM 1188 N N . VAL A 1 163 ? -4.563 -9.310 7.713 1.00 98.44 163 VAL A N 1
ATOM 1189 C CA . VAL A 1 163 ? -4.671 -8.204 6.757 1.00 98.44 163 VAL A CA 1
ATOM 1190 C C . VAL A 1 163 ? -4.988 -6.902 7.472 1.00 98.44 163 VAL A C 1
ATOM 1192 O O . VAL A 1 163 ? -5.922 -6.820 8.278 1.00 98.44 163 VAL A O 1
ATOM 1195 N N . ARG A 1 164 ? -4.244 -5.856 7.126 1.00 98.38 164 ARG A N 1
ATOM 1196 C CA . ARG A 1 164 ? -4.553 -4.470 7.474 1.00 98.38 164 ARG A CA 1
ATOM 1197 C C . ARG A 1 164 ? -4.820 -3.682 6.203 1.00 98.38 164 ARG A C 1
ATOM 1199 O O . ARG A 1 164 ? -4.036 -3.747 5.268 1.00 98.38 164 ARG A O 1
ATOM 1206 N N . LEU A 1 165 ? -5.901 -2.915 6.181 1.00 98.62 165 LEU A N 1
ATOM 1207 C CA . LEU A 1 165 ? -6.162 -1.910 5.158 1.00 98.62 165 LEU A CA 1
ATOM 1208 C C . LEU A 1 165 ? -5.869 -0.538 5.745 1.00 98.62 165 LEU A C 1
ATOM 1210 O O . LEU A 1 165 ? -6.569 -0.095 6.656 1.00 98.62 165 LEU A O 1
ATOM 1214 N N . ARG A 1 166 ? -4.860 0.142 5.207 1.00 98.25 166 ARG A N 1
ATOM 1215 C CA . ARG A 1 166 ? -4.598 1.545 5.510 1.00 98.25 166 ARG A CA 1
ATOM 1216 C C . ARG A 1 166 ? -5.208 2.423 4.432 1.00 98.25 166 ARG A C 1
ATOM 1218 O O . ARG A 1 166 ? -4.951 2.252 3.240 1.00 98.25 166 ARG A O 1
ATOM 1225 N N . THR A 1 167 ? -6.000 3.384 4.880 1.00 97.75 167 THR A N 1
ATOM 1226 C CA . THR A 1 167 ? -6.635 4.402 4.047 1.00 97.75 167 THR A CA 1
ATOM 1227 C C . THR A 1 167 ? -6.160 5.788 4.464 1.00 97.75 167 THR A C 1
ATOM 1229 O O . THR A 1 167 ? -5.538 5.948 5.515 1.00 97.75 167 THR A O 1
ATOM 1232 N N . ARG A 1 168 ? -6.520 6.823 3.701 1.00 95.12 168 ARG A N 1
ATOM 1233 C CA . ARG A 1 168 ? -6.295 8.213 4.132 1.00 95.12 168 ARG A CA 1
ATOM 1234 C C . ARG A 1 168 ? -7.134 8.671 5.330 1.00 95.12 168 ARG A C 1
ATOM 1236 O O . ARG A 1 168 ? -6.885 9.742 5.869 1.00 95.12 168 ARG A O 1
ATOM 1243 N N . TRP A 1 169 ? -8.093 7.854 5.759 1.00 96.06 169 TRP A N 1
ATOM 1244 C CA . TRP A 1 169 ? -8.999 8.141 6.872 1.00 96.06 169 TRP A CA 1
ATOM 1245 C C . TRP A 1 169 ? -8.769 7.233 8.087 1.00 96.06 169 TRP A C 1
ATOM 1247 O O . TRP A 1 169 ? -9.570 7.257 9.017 1.00 96.06 169 TRP A O 1
ATOM 1257 N N . GLY A 1 170 ? -7.718 6.409 8.075 1.00 96.50 170 GLY A N 1
ATOM 1258 C CA . GLY A 1 170 ? -7.397 5.479 9.157 1.00 96.50 170 GLY A CA 1
ATOM 1259 C C . GLY A 1 170 ? -7.155 4.048 8.686 1.00 96.50 170 GLY A C 1
ATOM 1260 O O . GLY A 1 170 ? -7.112 3.763 7.482 1.00 96.50 170 GLY A O 1
ATOM 1261 N N . THR A 1 171 ? -6.992 3.149 9.653 1.00 97.81 171 THR A N 1
ATOM 1262 C CA . THR A 1 171 ? -6.554 1.766 9.442 1.00 97.81 171 THR A CA 1
ATOM 1263 C C . THR A 1 171 ? -7.579 0.777 9.978 1.00 97.81 171 THR A C 1
ATOM 1265 O O . THR A 1 171 ? -8.094 0.931 11.083 1.00 97.81 171 THR A O 1
ATOM 1268 N N . VAL A 1 172 ? -7.842 -0.283 9.218 1.00 97.81 172 VAL A N 1
ATOM 1269 C CA . VAL A 1 172 ? -8.796 -1.346 9.558 1.00 97.81 172 VAL A CA 1
ATOM 1270 C C . VAL A 1 172 ? -8.073 -2.683 9.548 1.00 97.81 172 VAL A C 1
ATOM 1272 O O . VAL A 1 172 ? -7.312 -2.968 8.624 1.00 97.81 172 VAL A O 1
ATOM 1275 N N . ARG A 1 173 ? -8.319 -3.532 10.545 1.00 97.94 173 ARG A N 1
ATOM 1276 C CA . ARG A 1 173 ? -7.997 -4.960 10.442 1.00 97.94 173 ARG A CA 1
ATOM 1277 C C . ARG A 1 173 ? -9.131 -5.637 9.685 1.00 97.94 173 ARG A C 1
ATOM 1279 O O . ARG A 1 173 ? -10.278 -5.502 10.095 1.00 97.94 173 ARG A O 1
ATOM 1286 N N . LEU A 1 174 ? -8.805 -6.347 8.613 1.00 98.19 174 LEU A N 1
ATOM 1287 C CA . LEU A 1 174 ? -9.754 -7.132 7.822 1.00 98.19 174 LEU A CA 1
ATOM 1288 C C . LEU A 1 174 ? -9.664 -8.619 8.208 1.00 98.19 174 LEU A C 1
ATOM 1290 O O . LEU A 1 174 ? -8.726 -9.035 8.894 1.00 98.19 174 LEU A O 1
ATOM 1294 N N . GLY A 1 175 ? -10.634 -9.420 7.772 1.00 96.31 175 GLY A N 1
ATOM 1295 C CA . GLY A 1 175 ? -10.696 -10.863 8.003 1.00 96.31 175 GLY A CA 1
ATOM 1296 C C . GLY A 1 175 ? -12.014 -11.300 8.642 1.00 96.31 175 GLY A C 1
ATOM 1297 O O . GLY A 1 175 ? -13.056 -10.702 8.405 1.00 96.31 175 GLY A O 1
ATOM 1298 N N . ALA A 1 176 ? -11.965 -12.364 9.449 1.00 94.06 176 ALA A N 1
ATOM 1299 C CA . ALA A 1 176 ? -13.151 -12.938 10.094 1.00 94.06 176 ALA A CA 1
ATOM 1300 C C . ALA A 1 176 ? -13.810 -11.994 11.117 1.00 94.06 176 ALA A C 1
ATOM 1302 O O . ALA A 1 176 ? -15.026 -12.010 11.276 1.00 94.06 176 ALA A O 1
ATOM 1303 N N . GLU A 1 177 ? -13.003 -11.169 11.786 1.00 93.94 177 GLU A N 1
ATOM 1304 C CA . GLU A 1 177 ? -13.446 -10.176 12.767 1.00 93.94 177 GLU A CA 1
ATOM 1305 C C . GLU A 1 177 ? -12.898 -8.802 12.360 1.00 93.94 177 GLU A C 1
ATOM 1307 O O . GLU A 1 177 ? -11.877 -8.347 12.898 1.00 93.94 177 GLU A O 1
ATOM 1312 N N . PRO A 1 178 ? -13.501 -8.163 11.341 1.00 96.88 178 PRO A N 1
ATOM 1313 C CA . PRO A 1 178 ? -13.047 -6.862 10.894 1.00 96.88 178 PRO A CA 1
ATOM 1314 C C . PRO A 1 178 ? -13.266 -5.835 12.006 1.00 96.88 178 PRO A C 1
ATOM 1316 O O . PRO A 1 178 ? -14.312 -5.822 12.655 1.00 96.88 178 PRO A O 1
ATOM 1319 N N . ARG A 1 179 ? -12.276 -4.968 12.229 1.00 97.06 179 ARG A N 1
ATOM 1320 C CA . ARG A 1 179 ? -12.370 -3.899 13.231 1.00 97.06 179 ARG A CA 1
ATOM 1321 C C . ARG A 1 179 ? -11.557 -2.677 12.851 1.00 97.06 179 ARG A C 1
ATOM 1323 O O . ARG A 1 179 ? -10.433 -2.797 12.349 1.00 97.06 179 ARG A O 1
ATOM 1330 N N . LEU A 1 180 ? -12.116 -1.505 13.123 1.00 97.75 180 LEU A N 1
ATOM 1331 C CA . LEU A 1 180 ? -11.411 -0.235 12.996 1.00 97.75 180 LEU A CA 1
ATOM 1332 C C . LEU A 1 180 ? -10.284 -0.163 14.035 1.00 97.75 180 LEU A C 1
ATOM 1334 O O . LEU A 1 180 ? -10.498 -0.457 15.205 1.00 97.75 180 LEU A O 1
ATOM 1338 N N . LEU A 1 181 ? -9.074 0.186 13.602 1.00 97.06 181 LEU A N 1
ATOM 1339 C CA . LEU A 1 181 ? -7.911 0.334 14.486 1.00 97.06 181 LEU A CA 1
ATOM 1340 C C . LEU A 1 181 ? -7.658 1.792 14.797 1.00 97.06 181 LEU A C 1
ATOM 1342 O O . LEU A 1 181 ? -7.487 2.158 15.951 1.00 97.06 181 LEU A O 1
ATOM 1346 N N . THR A 1 182 ? -7.649 2.607 13.750 1.00 96.75 182 THR A N 1
ATOM 1347 C CA . THR A 1 182 ? -7.397 4.035 13.845 1.00 96.75 182 THR A CA 1
ATOM 1348 C C . THR A 1 182 ? -8.348 4.786 12.937 1.00 96.75 182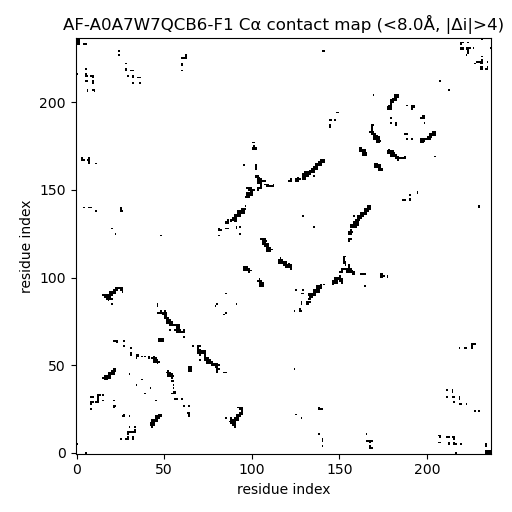 THR A C 1
ATOM 1350 O O . THR A 1 182 ? -8.763 4.263 11.899 1.00 96.75 182 THR A O 1
ATOM 1353 N N . ALA A 1 183 ? -8.677 6.020 13.304 1.00 94.62 183 ALA A N 1
ATOM 1354 C CA . ALA A 1 183 ? -9.523 6.882 12.494 1.00 94.62 183 ALA A CA 1
ATOM 1355 C C . ALA A 1 183 ? -9.000 8.316 12.439 1.00 94.62 183 ALA A C 1
ATOM 1357 O O . ALA A 1 183 ? -8.532 8.874 13.433 1.00 94.62 183 ALA A O 1
ATOM 1358 N N . THR A 1 184 ? -9.175 8.924 11.271 1.00 92.12 184 THR A N 1
ATOM 1359 C CA . THR A 1 184 ? -9.028 10.357 11.038 1.00 92.12 184 THR A CA 1
ATOM 1360 C C . THR A 1 184 ? -10.347 10.859 10.459 1.00 92.12 184 THR A C 1
ATOM 1362 O O . THR A 1 184 ? -10.643 10.651 9.281 1.00 92.12 184 THR A O 1
ATOM 1365 N N . GLY A 1 185 ? -11.162 11.495 11.304 1.00 91.25 185 GLY A N 1
ATOM 1366 C CA . GLY A 1 185 ? -12.525 11.902 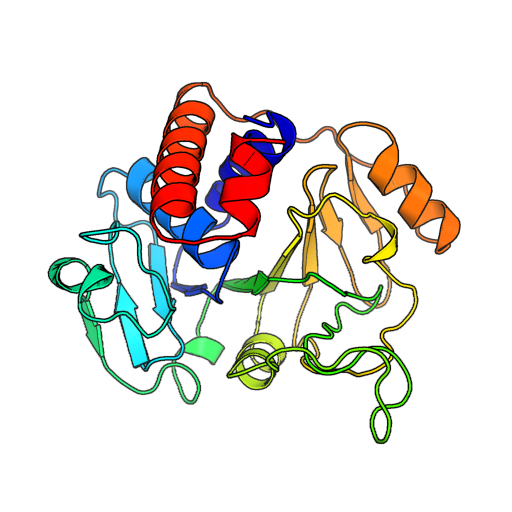10.955 1.00 91.25 185 GLY A CA 1
ATOM 1367 C C . GLY A 1 185 ? -13.498 10.724 10.809 1.00 91.25 185 GLY A C 1
ATOM 1368 O O . GLY A 1 185 ? -13.210 9.598 11.208 1.00 91.25 185 GLY A O 1
ATOM 1369 N N . ASP A 1 186 ? -14.666 10.991 10.218 1.00 94.19 186 ASP A N 1
ATOM 1370 C CA . ASP A 1 186 ? -15.805 10.060 10.259 1.00 94.19 186 ASP A CA 1
ATOM 1371 C C . ASP A 1 186 ? -16.016 9.245 8.974 1.00 94.19 186 ASP A C 1
ATOM 1373 O O . ASP A 1 186 ? -16.883 8.373 8.937 1.00 94.19 186 ASP A O 1
ATOM 1377 N N . VAL A 1 187 ? -15.251 9.501 7.905 1.00 96.50 187 VAL A N 1
ATOM 1378 C CA . VAL A 1 187 ? -15.494 8.887 6.582 1.00 96.50 187 VAL A CA 1
ATOM 1379 C C . VAL A 1 187 ? -15.394 7.362 6.650 1.00 96.50 187 VAL A C 1
ATOM 1381 O O . VAL A 1 187 ? -16.318 6.652 6.244 1.00 96.50 187 VAL A O 1
ATOM 1384 N N . LEU A 1 188 ? -14.292 6.854 7.203 1.00 96.69 188 LEU A N 1
ATOM 1385 C CA . LEU A 1 188 ? -14.076 5.418 7.355 1.00 96.69 188 LEU A CA 1
ATOM 1386 C C . LEU A 1 188 ? -15.020 4.813 8.397 1.00 96.69 188 LEU A C 1
ATOM 1388 O O . LEU A 1 188 ? -15.584 3.750 8.155 1.00 96.69 188 LEU A O 1
ATOM 1392 N N . VAL A 1 189 ? -15.259 5.519 9.506 1.00 96.94 189 VAL A N 1
ATOM 1393 C CA . VAL A 1 189 ? -16.205 5.103 10.554 1.00 96.94 189 VAL A CA 1
ATOM 1394 C C . VAL A 1 189 ? -17.595 4.871 9.959 1.00 96.94 189 VAL A C 1
ATOM 1396 O O . VAL A 1 189 ? -18.196 3.816 10.157 1.00 96.94 189 VAL A O 1
ATOM 1399 N N . HIS A 1 190 ? -18.102 5.835 9.187 1.00 97.88 190 HIS A N 1
ATOM 1400 C CA . HIS A 1 190 ? -19.404 5.733 8.541 1.00 97.88 190 HIS A CA 1
ATOM 1401 C C . HIS A 1 190 ? -19.447 4.565 7.558 1.00 97.88 190 HIS A C 1
ATOM 1403 O O . HIS A 1 190 ? -20.396 3.780 7.585 1.00 97.88 190 HIS A O 1
ATOM 1409 N N . ARG A 1 191 ? -18.407 4.412 6.727 1.00 98.00 191 ARG A N 1
ATOM 1410 C CA . ARG A 1 191 ? -18.350 3.320 5.752 1.00 98.00 191 ARG A CA 1
ATOM 1411 C C . ARG A 1 191 ? -18.370 1.948 6.419 1.00 98.00 191 ARG A C 1
ATOM 1413 O O . ARG A 1 191 ? -19.108 1.075 5.980 1.00 98.00 191 ARG A O 1
ATOM 1420 N N . LEU A 1 192 ? -17.594 1.763 7.479 1.00 98.12 192 LEU A N 1
ATOM 1421 C CA . LEU A 1 192 ? -17.523 0.501 8.212 1.00 98.12 192 LEU A CA 1
ATOM 1422 C C . LEU A 1 192 ? -18.840 0.169 8.919 1.00 98.12 192 LEU A C 1
ATOM 1424 O O . LEU A 1 192 ? -19.307 -0.963 8.826 1.00 98.12 192 LEU A O 1
ATOM 1428 N N . ARG A 1 193 ? -19.509 1.159 9.523 1.00 97.56 193 ARG A N 1
ATOM 1429 C CA . ARG A 1 193 ? -20.837 0.962 10.131 1.00 97.56 193 ARG A CA 1
ATOM 1430 C C . ARG A 1 193 ? -21.896 0.535 9.117 1.00 97.56 193 ARG A C 1
ATOM 1432 O O . ARG A 1 193 ? -22.710 -0.328 9.429 1.00 97.56 193 ARG A O 1
ATOM 1439 N N . GLN A 1 194 ? -21.875 1.087 7.900 1.00 98.12 194 GLN A N 1
ATOM 1440 C CA . GLN A 1 194 ? -22.764 0.640 6.814 1.00 98.12 194 GLN A CA 1
ATOM 1441 C C . GLN A 1 194 ? -22.550 -0.833 6.443 1.00 98.12 194 GLN A C 1
ATOM 1443 O O . GLN A 1 194 ? -23.473 -1.481 5.962 1.00 98.12 194 GLN A O 1
ATOM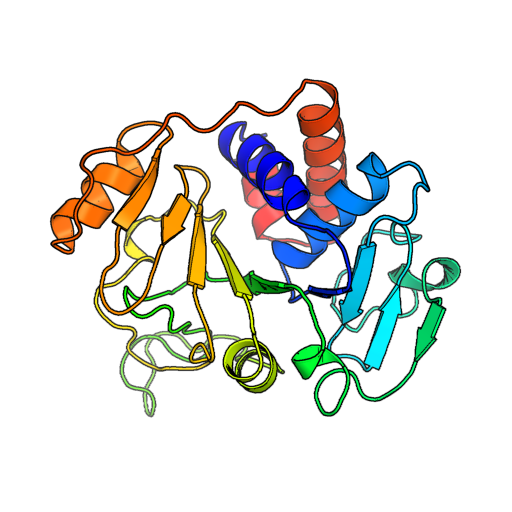 1448 N N . LEU A 1 195 ? -21.335 -1.339 6.646 1.00 98.00 195 LEU A N 1
ATOM 1449 C CA . LEU A 1 195 ? -20.943 -2.719 6.378 1.00 98.00 195 LEU A CA 1
ATOM 1450 C C . LEU A 1 195 ? -21.071 -3.627 7.616 1.00 98.00 195 LEU A C 1
ATOM 1452 O O . LEU A 1 195 ? -20.633 -4.771 7.576 1.00 98.00 195 LEU A O 1
ATOM 1456 N N . GLY A 1 196 ? -21.645 -3.130 8.719 1.00 96.94 196 GLY A N 1
ATOM 1457 C CA . GLY A 1 196 ? -21.829 -3.899 9.953 1.00 96.94 196 GLY A CA 1
ATOM 1458 C C . GLY A 1 196 ? -20.542 -4.169 10.738 1.00 96.94 196 GLY A C 1
ATOM 1459 O O . GLY A 1 196 ? -20.513 -5.083 11.557 1.00 96.94 196 GLY A O 1
ATOM 1460 N N . VAL A 1 197 ? -19.479 -3.402 10.491 1.00 97.06 197 VAL A N 1
ATOM 1461 C CA . VAL A 1 197 ? -18.180 -3.553 11.161 1.00 97.06 197 VAL A CA 1
ATOM 1462 C C . VAL A 1 197 ? -18.145 -2.743 12.456 1.00 97.06 197 VAL A C 1
ATOM 1464 O O . VAL A 1 197 ? -18.606 -1.598 12.492 1.00 97.06 197 VAL A O 1
ATOM 1467 N N . ASP A 1 198 ? -17.552 -3.322 13.503 1.00 90.75 198 ASP A N 1
ATOM 1468 C CA . ASP A 1 198 ? -17.330 -2.631 14.770 1.00 90.75 198 ASP A CA 1
ATOM 1469 C C . ASP A 1 198 ? -16.307 -1.490 14.614 1.00 90.75 198 ASP A C 1
ATOM 1471 O O . ASP A 1 198 ? -15.235 -1.631 14.012 1.00 90.75 198 ASP A O 1
ATOM 1475 N N . THR A 1 199 ? -16.675 -0.335 15.159 1.00 94.81 199 THR A N 1
ATOM 1476 C CA . THR A 1 199 ? -15.901 0.913 15.102 1.00 94.81 199 THR A CA 1
ATOM 1477 C C . THR A 1 199 ? -15.582 1.470 16.485 1.00 94.81 199 THR A C 1
ATOM 1479 O O . THR A 1 199 ? -14.984 2.543 16.583 1.00 94.81 199 THR A O 1
ATOM 1482 N N . GLU A 1 200 ? -16.002 0.789 17.552 1.00 92.06 200 GLU A N 1
ATOM 1483 C CA . GLU A 1 200 ? -15.683 1.184 18.917 1.00 92.06 200 GLU A CA 1
ATOM 1484 C C . GLU A 1 200 ? -14.203 0.927 19.228 1.00 92.06 200 GLU A C 1
ATOM 1486 O O . GLU A 1 200 ? -13.560 0.048 18.659 1.00 92.06 200 GLU A O 1
ATOM 1491 N N . GLY A 1 201 ? -13.634 1.738 20.124 1.00 85.88 201 GLY A N 1
ATOM 1492 C CA . GLY A 1 201 ? -12.244 1.576 20.560 1.00 85.88 201 GLY A CA 1
ATOM 1493 C C . GLY A 1 201 ? -11.178 1.958 19.528 1.00 85.88 201 GLY A C 1
ATOM 1494 O O . GLY A 1 201 ? -10.007 1.677 19.763 1.00 85.88 201 GLY A O 1
ATOM 1495 N N . ALA A 1 202 ? -11.552 2.602 18.417 1.00 90.94 202 ALA A N 1
ATOM 1496 C CA . ALA A 1 202 ? -10.587 3.130 17.459 1.00 90.94 202 ALA A CA 1
ATOM 1497 C C . ALA A 1 202 ? -9.674 4.173 18.119 1.00 90.94 202 ALA A C 1
ATOM 1499 O O . ALA A 1 202 ? -10.141 5.145 18.720 1.00 90.94 202 ALA A O 1
ATOM 1500 N N . GLU A 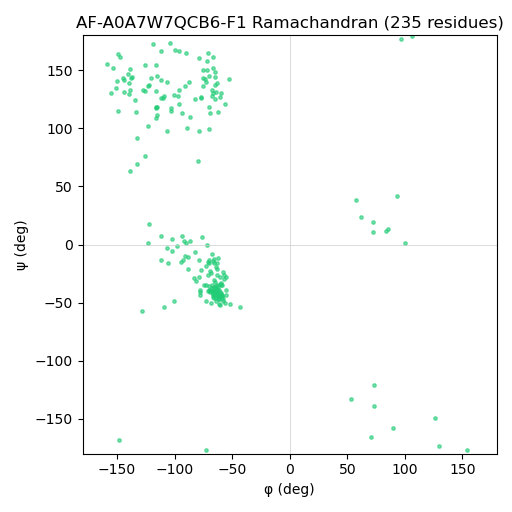1 203 ? -8.369 3.973 17.985 1.00 92.19 203 GLU A N 1
ATOM 1501 C CA . GLU A 1 203 ? -7.359 4.897 18.480 1.00 92.19 203 GLU A CA 1
ATOM 1502 C C . GLU A 1 203 ? -7.210 6.097 17.533 1.00 92.19 203 GLU A C 1
ATOM 1504 O O . GLU A 1 203 ? -7.589 6.068 16.356 1.00 92.19 203 GLU A O 1
ATOM 1509 N N . GLN A 1 204 ? -6.634 7.182 18.043 1.00 86.88 204 GLN A N 1
ATOM 1510 C CA . GLN A 1 204 ? -6.237 8.296 17.192 1.00 86.88 204 GLN A CA 1
ATOM 1511 C C . GLN A 1 204 ? -4.936 7.931 16.468 1.00 86.88 204 GLN A C 1
ATOM 1513 O O . GLN A 1 204 ? -3.959 7.560 17.114 1.00 86.88 204 GLN A O 1
ATOM 1518 N N . GLU A 1 205 ? -4.911 8.038 15.135 1.00 87.12 205 GLU A N 1
ATOM 1519 C CA . GLU A 1 205 ? -3.678 7.821 14.368 1.00 87.12 205 GLU A CA 1
ATOM 1520 C C . GLU A 1 205 ? -2.649 8.901 14.738 1.00 87.12 205 GLU A C 1
ATOM 1522 O O . GLU A 1 205 ? -2.957 10.098 14.740 1.00 87.12 205 GLU A O 1
ATOM 1527 N N . GLU A 1 206 ? -1.421 8.483 15.042 1.00 89.75 206 GLU A N 1
ATOM 1528 C CA . GLU A 1 206 ? -0.339 9.416 15.334 1.00 89.75 206 GLU A CA 1
ATOM 1529 C C . GLU A 1 206 ? -0.009 10.245 14.082 1.00 89.75 206 GLU A C 1
ATOM 1531 O O . GLU A 1 206 ? 0.311 9.673 13.031 1.00 89.75 206 GLU A O 1
ATOM 1536 N N . PRO A 1 207 ? -0.037 11.587 14.162 1.00 93.00 207 PRO A N 1
ATOM 1537 C CA . PRO A 1 207 ? 0.207 12.418 12.998 1.00 93.00 207 PRO A CA 1
ATOM 1538 C C . PRO A 1 207 ? 1.645 12.254 12.469 1.00 93.00 207 PRO A C 1
ATOM 1540 O O . PRO A 1 207 ? 2.588 12.039 13.239 1.00 93.00 207 PRO A O 1
ATOM 1543 N N . PRO A 1 208 ? 1.849 12.389 11.149 1.00 97.00 208 PRO A N 1
ATOM 1544 C CA . PRO A 1 208 ? 3.181 12.454 10.565 1.00 97.00 208 PRO A CA 1
ATOM 1545 C C . PRO A 1 208 ? 3.932 13.708 11.025 1.00 97.00 208 PRO A C 1
ATOM 1547 O O . PRO A 1 208 ? 3.363 14.793 11.180 1.00 97.00 208 PRO A O 1
ATOM 1550 N N . THR A 1 209 ? 5.237 13.563 11.218 1.00 98.00 209 THR A N 1
ATOM 1551 C CA . THR A 1 209 ? 6.164 14.665 11.481 1.00 98.00 209 THR A CA 1
ATOM 1552 C C . THR A 1 209 ? 6.290 15.579 10.260 1.00 98.00 209 THR A C 1
ATOM 1554 O O . THR A 1 209 ? 5.999 15.179 9.133 1.00 98.00 209 THR A O 1
ATOM 1557 N N . GLY A 1 210 ? 6.787 16.806 10.458 1.00 98.19 210 GLY A N 1
ATOM 1558 C CA . GLY A 1 210 ? 7.044 17.733 9.346 1.00 98.19 210 GLY A CA 1
ATOM 1559 C C . GLY A 1 210 ? 7.961 17.130 8.277 1.00 98.19 210 GLY A C 1
ATOM 1560 O O . GLY A 1 210 ? 7.632 17.168 7.099 1.00 98.19 210 GLY A O 1
ATOM 1561 N N . ARG A 1 211 ? 9.037 16.449 8.697 1.00 98.06 211 ARG A N 1
ATOM 1562 C CA . ARG A 1 211 ? 9.964 15.773 7.778 1.00 98.06 211 ARG A CA 1
ATOM 1563 C C . ARG A 1 211 ? 9.289 14.664 6.967 1.00 98.06 211 ARG A C 1
ATOM 1565 O O . ARG A 1 211 ? 9.558 14.538 5.779 1.00 98.06 211 ARG A O 1
ATOM 1572 N N . GLU A 1 212 ? 8.436 13.853 7.593 1.00 98.44 212 GLU A N 1
ATOM 15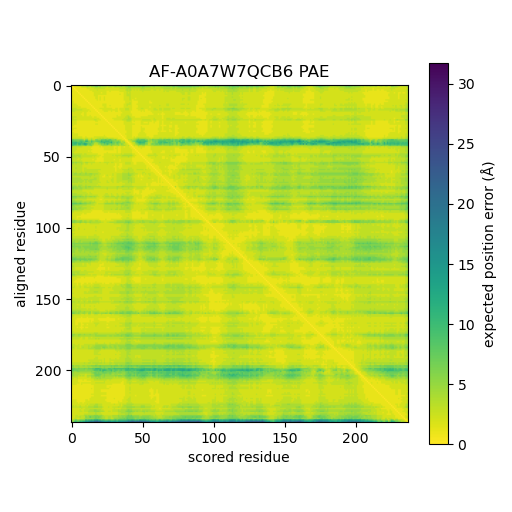73 C CA . GLU A 1 212 ? 7.691 12.809 6.876 1.00 98.44 212 GLU A CA 1
ATOM 1574 C C . GLU A 1 212 ? 6.721 13.414 5.855 1.00 98.44 212 GLU A C 1
ATOM 1576 O O . GLU A 1 212 ? 6.619 12.915 4.735 1.00 98.44 212 GLU A O 1
ATOM 1581 N N . MET A 1 213 ? 6.053 14.513 6.219 1.00 98.44 213 MET A N 1
ATOM 1582 C CA . MET A 1 213 ? 5.165 15.245 5.315 1.00 98.44 213 MET A CA 1
ATOM 1583 C C . MET A 1 213 ? 5.915 15.822 4.112 1.00 98.44 213 MET A C 1
ATOM 1585 O O . MET A 1 213 ? 5.431 15.692 2.988 1.00 98.44 213 MET A O 1
ATOM 1589 N N . ASP A 1 214 ? 7.084 16.422 4.335 1.00 98.56 214 ASP A N 1
ATOM 1590 C CA . ASP A 1 214 ? 7.892 17.032 3.276 1.00 98.56 214 ASP A CA 1
ATOM 1591 C C . ASP A 1 214 ? 8.373 15.972 2.272 1.00 98.56 214 ASP A C 1
ATOM 1593 O O . ASP A 1 214 ? 8.135 16.103 1.071 1.00 98.56 214 ASP A O 1
ATOM 1597 N N . VAL A 1 215 ? 8.937 14.857 2.754 1.00 98.62 215 VAL A N 1
ATOM 1598 C CA . VAL A 1 215 ? 9.405 13.763 1.881 1.00 98.62 215 VAL A CA 1
ATOM 1599 C C . VAL A 1 215 ? 8.246 13.118 1.113 1.00 98.62 215 VAL A C 1
ATOM 1601 O O . VAL A 1 215 ? 8.372 12.838 -0.080 1.00 98.62 215 VAL A O 1
ATOM 1604 N N . ALA A 1 216 ? 7.095 12.900 1.756 1.00 98.56 216 ALA A N 1
ATOM 1605 C CA . ALA A 1 216 ? 5.918 12.363 1.074 1.00 98.56 216 ALA A CA 1
ATOM 1606 C C . ALA A 1 216 ? 5.395 13.311 -0.019 1.00 98.56 216 ALA A C 1
ATOM 1608 O O . ALA A 1 216 ? 5.012 12.855 -1.100 1.00 98.56 216 ALA A O 1
ATOM 1609 N N . ALA A 1 217 ? 5.410 14.624 0.226 1.00 98.38 217 ALA A N 1
ATOM 1610 C CA . ALA A 1 217 ? 5.021 15.632 -0.756 1.00 98.38 217 ALA A CA 1
ATOM 1611 C C . ALA A 1 217 ? 5.979 15.681 -1.960 1.00 98.38 217 ALA A C 1
ATOM 1613 O O . ALA A 1 217 ? 5.523 15.788 -3.104 1.00 98.38 217 ALA A O 1
ATOM 1614 N N . GLU A 1 218 ? 7.288 15.562 -1.727 1.00 98.25 218 GLU A N 1
ATOM 1615 C CA . GLU A 1 218 ? 8.305 15.478 -2.784 1.00 98.25 218 GLU A CA 1
ATOM 1616 C C . GLU A 1 218 ? 8.087 14.249 -3.672 1.00 98.25 218 GLU A C 1
ATOM 1618 O O . GLU A 1 218 ? 7.953 14.386 -4.891 1.00 98.25 218 GLU A O 1
ATOM 1623 N N . VAL A 1 219 ? 7.941 13.063 -3.069 1.00 98.38 219 VAL A N 1
ATOM 1624 C CA . VAL A 1 219 ? 7.689 11.811 -3.805 1.00 98.38 219 VAL A CA 1
ATOM 1625 C C . VAL A 1 219 ? 6.405 11.899 -4.631 1.00 98.38 219 VAL A C 1
ATOM 1627 O O . VAL A 1 219 ? 6.398 11.507 -5.797 1.00 98.38 219 VAL A O 1
ATOM 1630 N N . LEU A 1 220 ? 5.320 12.455 -4.080 1.00 98.00 220 LEU A N 1
ATOM 1631 C CA . LEU A 1 220 ? 4.070 12.658 -4.825 1.00 98.00 220 LEU A CA 1
ATOM 1632 C C . LEU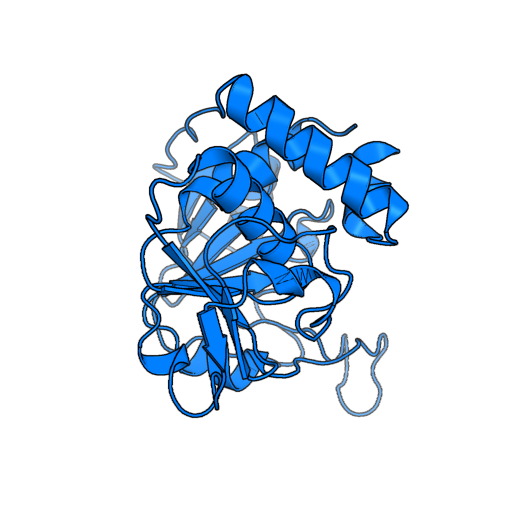 A 1 220 ? 4.235 13.628 -5.998 1.00 98.00 220 LEU A C 1
ATOM 1634 O O . LEU A 1 220 ? 3.662 13.409 -7.066 1.00 98.00 220 LEU A O 1
ATOM 1638 N N . THR A 1 221 ? 5.023 14.686 -5.823 1.00 97.88 221 THR A N 1
ATOM 1639 C CA . THR A 1 221 ? 5.298 15.662 -6.886 1.00 97.88 221 THR A CA 1
ATOM 1640 C C . THR A 1 221 ? 6.080 15.019 -8.029 1.00 97.88 221 THR A C 1
ATOM 1642 O O . THR A 1 221 ? 5.696 15.153 -9.194 1.00 97.88 221 THR A O 1
ATOM 1645 N N . GLU A 1 222 ? 7.129 14.257 -7.715 1.00 97.56 222 GLU A N 1
ATOM 1646 C CA . GLU A 1 222 ? 7.885 13.487 -8.708 1.00 97.56 222 GLU A CA 1
ATOM 1647 C C . GLU A 1 222 ? 6.995 12.451 -9.409 1.00 97.56 222 GLU A C 1
ATOM 1649 O O . GLU A 1 222 ? 6.996 12.352 -10.639 1.00 97.56 222 GLU A O 1
ATOM 1654 N N . ALA A 1 223 ? 6.169 11.729 -8.648 1.00 97.44 223 ALA A N 1
ATOM 1655 C CA . ALA A 1 223 ? 5.239 10.726 -9.162 1.00 97.44 223 ALA A CA 1
ATOM 1656 C C . ALA A 1 223 ? 4.237 11.316 -10.148 1.00 97.44 223 ALA A C 1
ATOM 1658 O O . ALA A 1 223 ? 3.982 10.724 -11.204 1.00 97.44 223 ALA A O 1
ATOM 1659 N N . ALA A 1 224 ? 3.713 12.504 -9.848 1.00 96.50 224 ALA A N 1
ATOM 1660 C CA . ALA A 1 224 ? 2.813 13.216 -10.739 1.00 96.50 224 ALA A CA 1
ATOM 1661 C C . ALA A 1 224 ? 3.485 13.525 -12.089 1.00 96.50 224 ALA A C 1
ATOM 1663 O O . ALA A 1 224 ? 2.887 13.276 -13.140 1.00 96.50 224 ALA A O 1
ATOM 1664 N N . GLY A 1 225 ? 4.746 13.976 -12.070 1.00 96.19 225 GLY A N 1
ATOM 1665 C CA . GLY A 1 225 ? 5.551 14.219 -13.274 1.00 96.19 225 GLY A CA 1
ATOM 1666 C C . GLY A 1 225 ? 5.934 12.947 -14.041 1.00 96.19 225 GLY A C 1
ATOM 1667 O O . GLY A 1 225 ? 6.140 12.989 -15.253 1.00 96.19 225 GLY A O 1
ATOM 1668 N N . ARG A 1 226 ? 5.978 11.799 -13.358 1.00 94.81 226 ARG A N 1
ATOM 1669 C CA . ARG A 1 226 ? 6.308 10.478 -13.924 1.00 94.81 226 ARG A CA 1
ATOM 1670 C C . ARG A 1 226 ? 5.083 9.689 -14.403 1.00 94.81 226 ARG A C 1
ATOM 1672 O O . ARG A 1 226 ? 5.228 8.566 -14.873 1.00 94.81 226 ARG A O 1
ATOM 1679 N N . GLY A 1 227 ? 3.886 10.276 -14.329 1.00 93.12 227 GLY A N 1
ATOM 1680 C CA . GLY A 1 227 ? 2.665 9.727 -14.924 1.00 93.12 227 GLY A CA 1
ATOM 1681 C C . GLY A 1 227 ? 1.725 9.005 -13.959 1.00 93.12 227 GLY A C 1
ATOM 1682 O O . GLY A 1 227 ? 0.649 8.585 -14.396 1.00 93.12 227 GLY A O 1
ATOM 1683 N N . TYR A 1 228 ? 2.040 8.930 -12.661 1.00 94.69 228 TYR A N 1
ATOM 1684 C CA . TYR A 1 228 ? 1.141 8.343 -11.662 1.00 94.69 228 TYR A CA 1
ATOM 1685 C C . TYR A 1 228 ? -0.157 9.149 -11.595 1.00 94.69 228 TYR A C 1
ATOM 1687 O O . TYR A 1 22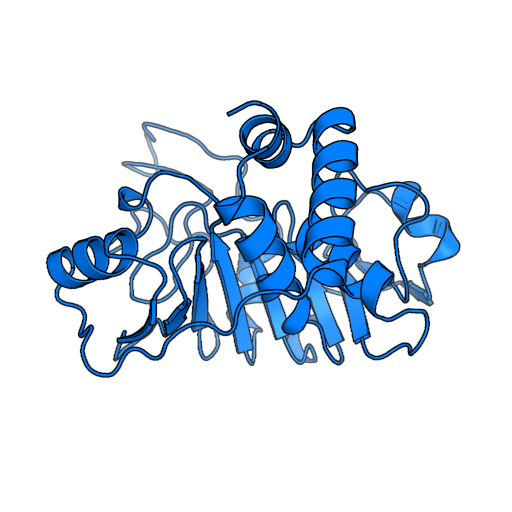8 ? -0.166 10.315 -11.199 1.00 94.69 228 TYR A O 1
ATOM 1695 N N . VAL A 1 229 ? -1.269 8.528 -11.995 1.00 91.50 229 VAL A N 1
ATOM 1696 C CA . VAL A 1 229 ? -2.597 9.164 -11.963 1.00 91.50 229 VAL A CA 1
ATOM 1697 C C . VAL A 1 229 ? -2.969 9.521 -10.526 1.00 91.50 229 VAL A C 1
ATOM 1699 O O . VAL A 1 229 ? -3.296 10.670 -10.250 1.00 91.50 229 VAL A O 1
ATOM 1702 N N . VAL A 1 230 ? -2.779 8.575 -9.604 1.00 89.19 230 VAL A N 1
ATOM 1703 C CA . VAL A 1 230 ? -3.066 8.752 -8.174 1.00 89.19 230 VAL A CA 1
ATOM 1704 C C . VAL A 1 230 ? -2.285 9.910 -7.540 1.00 89.19 230 VAL A C 1
ATOM 1706 O O . VAL A 1 230 ? -2.806 10.630 -6.692 1.00 89.19 230 VAL A O 1
ATOM 1709 N N . ALA A 1 231 ? -1.050 10.147 -7.990 1.00 93.50 231 ALA A N 1
ATOM 1710 C CA . ALA A 1 231 ? -0.240 11.259 -7.510 1.00 93.50 231 ALA A CA 1
ATOM 1711 C C . ALA A 1 231 ? -0.667 12.593 -8.136 1.00 93.50 231 ALA A C 1
ATOM 1713 O O . ALA A 1 231 ? -0.737 13.600 -7.438 1.00 93.50 231 ALA A O 1
ATOM 1714 N N . ARG A 1 232 ? -1.020 12.614 -9.430 1.00 93.31 232 ARG A N 1
ATOM 1715 C CA . ARG A 1 232 ? -1.578 13.813 -10.083 1.00 93.31 232 ARG A CA 1
ATOM 1716 C C . ARG A 1 232 ? -2.868 14.273 -9.411 1.00 93.31 232 ARG A C 1
ATOM 1718 O O . ARG A 1 232 ? -3.017 15.466 -9.160 1.00 93.31 232 ARG A O 1
ATOM 1725 N N . GLU A 1 233 ? -3.757 13.342 -9.080 1.00 89.75 233 GLU A N 1
ATOM 1726 C CA . GLU A 1 233 ? -4.976 13.627 -8.315 1.00 89.75 233 GLU A CA 1
ATOM 1727 C C . GLU A 1 233 ? -4.650 14.196 -6.930 1.00 89.75 233 GLU A C 1
ATOM 1729 O O . GLU A 1 233 ? -5.268 15.166 -6.509 1.00 89.75 233 GLU A O 1
ATOM 1734 N N . ALA A 1 234 ? -3.632 13.668 -6.247 1.00 89.44 234 ALA A N 1
ATOM 1735 C CA . ALA A 1 234 ? -3.197 14.195 -4.957 1.00 89.44 234 ALA A CA 1
ATOM 1736 C C . ALA A 1 234 ? -2.568 15.597 -5.050 1.00 89.44 234 ALA A C 1
ATOM 1738 O O . ALA A 1 234 ? -2.709 16.400 -4.130 1.00 89.44 234 ALA A O 1
ATOM 1739 N N . VAL A 1 235 ? -1.842 15.911 -6.126 1.00 89.50 235 VAL A N 1
ATOM 1740 C CA . VAL A 1 235 ? -1.162 17.206 -6.295 1.00 89.50 235 VAL A CA 1
ATOM 1741 C C . VAL A 1 235 ? -2.144 18.302 -6.716 1.00 89.50 235 VAL A C 1
ATOM 1743 O O . VAL A 1 235 ? -2.074 19.409 -6.165 1.00 89.50 235 VAL A O 1
ATOM 1746 N N . HIS A 1 236 ? -3.043 17.994 -7.655 1.00 82.94 236 HIS A N 1
ATOM 1747 C CA . HIS A 1 236 ? -3.907 18.965 -8.338 1.00 82.94 236 HIS A CA 1
ATOM 1748 C C . HIS A 1 236 ? -5.378 18.958 -7.896 1.00 82.94 236 HIS A C 1
ATOM 1750 O O . HIS A 1 236 ? -6.086 19.908 -8.227 1.00 82.94 236 HIS A O 1
ATOM 1756 N N . GLY A 1 237 ? -5.832 17.912 -7.201 1.00 64.69 237 GLY A N 1
ATOM 1757 C CA . GLY A 1 237 ? -7.147 17.850 -6.554 1.00 64.69 237 GLY A CA 1
ATOM 1758 C C . GLY A 1 237 ? -7.147 18.510 -5.183 1.00 64.69 237 GLY A C 1
ATOM 1759 O O . GLY A 1 237 ? -8.208 19.064 -4.833 1.00 64.69 237 GLY A O 1
#

pLDDT: mean 95.72, std 3.56, range [64.69, 98.88]

Nearest PDB structures (foldseek):
  5mzw-assembly1_B  TM=8.085E-01  e=3.712E-14  Myxococcus xanthus DK 1622
  5n03-assembly1_D  TM=8.022E-01  e=6.899E-14  Myxococcus xanthus DK 1622
  5n01-assembly1_B  TM=7.709E-01  e=3.279E-14  Myxococcus xanthus DK 1622
  5n00-assembly1_B  TM=7.619E-01  e=3.712E-14  Myxococcus xanthus DK 1622
  5n02-assembly1_D  TM=7.624E-01  e=3.949E-14  Myxococcus xanthus DK 1622

Solvent-accessible surface area (backbone atoms only — not comparable to full-atom values): 12021 Å² total; per-residue (Å²): 94,38,64,50,48,27,41,32,40,30,54,56,14,74,70,67,48,46,38,27,32,40,34,56,67,61,27,46,53,16,52,40,38,29,28,63,69,50,72,79,69,70,65,37,34,42,34,22,74,70,20,36,29,31,50,61,42,52,77,39,88,59,83,48,64,70,36,59,76,24,31,52,87,12,54,78,46,76,51,66,24,68,87,56,47,38,67,68,24,59,32,29,30,34,56,34,83,26,26,18,41,61,45,31,26,36,39,38,37,43,55,53,80,92,67,42,81,41,79,48,98,42,48,82,63,40,34,59,42,33,44,37,13,67,27,32,40,31,40,30,75,72,93,60,68,78,34,60,36,78,66,60,76,37,78,44,21,48,58,52,41,59,31,36,42,42,35,48,30,32,31,32,38,33,33,98,74,40,34,41,49,24,42,52,72,59,67,48,53,52,52,35,49,78,65,73,36,54,57,74,88,44,40,76,64,81,79,65,51,70,68,41,38,51,47,24,46,51,53,34,52,53,32,31,77,63,64,39,61,73,27,36,49,34,48,77,95